Protein AF-A0A7W7HLE4-F1 (afdb_monomer)

pLDDT: mean 78.23, std 18.37, range [28.48, 96.62]

Nearest PDB structures (foldseek):
  8bad-assembly1_A  TM=8.681E-01  e=4.454E-07  Bacillus thuringiensis
  5xg5-assembly1_A  TM=8.668E-01  e=5.505E-07  synthetic construct
  3win-assembly1_C  TM=8.212E-01  e=3.333E-06  Clostridium botulinum B
  5bp5-assembly1_C  TM=7.532E-01  e=1.548E-05  Clostridium botulinum
  4a7z-assembly1_A  TM=7.680E-01  e=2.187E-04  Phanerodontia chrysosporium

Sequence (175 aa):
MVVSPVAAHANPVDSWVAWINEKNSGTATLLLDIAGTAPAPVGERAVVSQWDQRPDGSDLVGDQLWRMVDLGESVFVFQSAGTSQQYGLSIKDNKYSNGAEVIQWWFQPDNPFQRWKRENAGSGVYKFRNLGITSALPMCLAVAGAGDGLIEHNDRVILWDCRATGADQKWREAN

Secondary structure (DSSP, 8-state):
---PPP-----TT--EE-EEETT--SS--EEEEESSSSPPPTT-PEEEEEEE--TTSTTTTTTS-EEEEE-STTEEEEEEGGGTT-EEEEEGGG--STTEEEEEEE--TT-GGG-EEEEEEETTEEEEEESS--SSS-EEEEESSTT-----TTPBEEEEETT---GGG-EEE--

Solvent-accessible surface area (backbone atoms only — not comparable to full-atom values): 9669 Å² total; per-residue (Å²): 136,85,79,74,81,77,85,79,82,80,66,96,59,79,54,74,40,34,41,29,46,57,44,53,70,62,95,61,55,36,26,48,23,33,56,73,97,49,64,51,59,97,94,47,74,21,52,24,18,30,33,74,59,46,93,83,58,75,49,76,59,22,35,30,23,29,33,50,50,76,75,54,95,56,27,27,34,41,25,32,57,56,49,88,60,51,26,19,50,24,43,48,92,73,48,82,49,74,69,24,48,30,21,40,33,78,55,51,97,84,42,40,49,32,30,29,36,61,40,83,70,56,98,77,27,26,32,38,32,47,63,52,55,85,57,98,61,59,37,15,48,22,49,55,78,92,81,79,73,63,80,57,75,67,32,42,27,18,30,30,60,51,85,60,85,57,40,40,37,29,34,26,74,61,130

Radius of gyration: 16.28 Å; Cα contacts (8 Å, |Δi|>4): 416; chains: 1; bounding box: 46×49×37 Å

Organism: NCBI:txid113568

Mean predicted aligned error: 8.62 Å

Structure (mmCIF, N/CA/C/O backbone):
data_AF-A0A7W7HLE4-F1
#
_entry.id   AF-A0A7W7HLE4-F1
#
loop_
_atom_site.group_PDB
_atom_site.id
_atom_site.type_symbol
_atom_site.label_atom_id
_atom_site.label_alt_id
_atom_site.label_comp_id
_atom_site.label_asym_id
_atom_site.label_entity_id
_atom_site.label_seq_id
_atom_site.pdbx_PDB_ins_code
_atom_site.Cartn_x
_atom_site.Cartn_y
_atom_site.Cartn_z
_atom_site.occupancy
_atom_site.B_iso_or_equiv
_atom_site.auth_seq_id
_atom_site.auth_comp_id
_atom_site.auth_asym_id
_atom_site.auth_atom_id
_atom_site.pdbx_PDB_model_num
ATOM 1 N N . MET A 1 1 ? 31.234 36.584 1.419 1.00 36.66 1 MET A N 1
ATOM 2 C CA . MET A 1 1 ? 29.789 36.864 1.525 1.00 36.66 1 MET A CA 1
ATOM 3 C C . MET A 1 1 ? 29.083 35.785 0.725 1.00 36.66 1 MET A C 1
ATOM 5 O O . MET A 1 1 ? 29.015 35.884 -0.490 1.00 36.66 1 MET A O 1
ATOM 9 N N . VAL A 1 2 ? 28.732 34.674 1.375 1.00 29.39 2 VAL A N 1
ATOM 10 C CA . VAL A 1 2 ? 28.050 33.563 0.703 1.00 29.39 2 VAL A CA 1
ATOM 11 C C . VAL A 1 2 ? 26.570 33.905 0.731 1.00 29.39 2 VAL A C 1
ATOM 13 O O . VAL A 1 2 ? 25.957 33.939 1.792 1.00 29.39 2 VAL A O 1
ATOM 16 N N . VAL A 1 3 ? 26.034 34.260 -0.430 1.00 31.67 3 VAL A N 1
ATOM 17 C CA . VAL A 1 3 ? 24.593 34.336 -0.647 1.00 31.67 3 VAL A CA 1
ATOM 18 C C . VAL A 1 3 ? 24.046 32.915 -0.561 1.00 31.67 3 VAL A C 1
ATOM 20 O O . VAL A 1 3 ? 24.355 32.075 -1.403 1.00 31.67 3 VAL A O 1
ATOM 23 N N . SER A 1 4 ? 23.278 32.639 0.492 1.00 28.84 4 SER A N 1
ATOM 24 C CA . SER A 1 4 ? 22.454 31.438 0.582 1.00 28.84 4 SER A CA 1
ATOM 25 C C . SER A 1 4 ? 21.498 31.411 -0.612 1.00 28.84 4 SER A C 1
ATOM 27 O O . SER A 1 4 ? 20.809 32.412 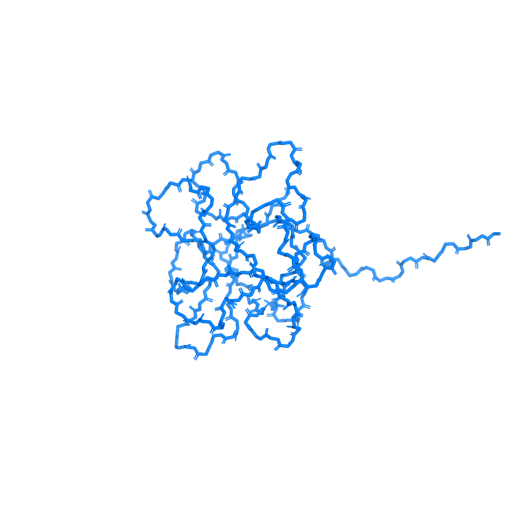-0.838 1.00 28.84 4 SER A O 1
ATOM 29 N N . PRO A 1 5 ? 21.413 30.314 -1.381 1.00 32.28 5 PRO A N 1
ATOM 30 C CA . PRO A 1 5 ? 20.347 30.181 -2.351 1.00 32.28 5 PRO A CA 1
ATOM 31 C C . PRO A 1 5 ? 19.031 30.074 -1.579 1.00 32.28 5 PRO A C 1
ATOM 33 O O . PRO A 1 5 ? 18.812 29.150 -0.797 1.00 32.28 5 PRO A O 1
ATOM 36 N N . VAL A 1 6 ? 18.172 31.071 -1.780 1.00 34.12 6 VAL A N 1
ATOM 37 C CA . VAL A 1 6 ? 16.757 31.013 -1.425 1.00 34.12 6 VAL A CA 1
ATOM 38 C C . VAL A 1 6 ? 16.192 29.768 -2.103 1.00 34.12 6 VAL A C 1
ATOM 40 O O . VAL A 1 6 ? 16.232 29.664 -3.329 1.00 34.12 6 VAL A O 1
ATOM 43 N N . ALA A 1 7 ? 15.713 28.812 -1.305 1.00 32.53 7 ALA A N 1
ATOM 44 C CA . ALA A 1 7 ? 15.004 27.640 -1.795 1.00 32.53 7 ALA A CA 1
ATOM 45 C C . ALA A 1 7 ? 13.685 28.099 -2.430 1.00 32.53 7 ALA A C 1
ATOM 47 O O . ALA A 1 7 ? 12.656 28.229 -1.769 1.00 32.53 7 ALA A O 1
ATOM 48 N N . ALA A 1 8 ? 13.738 28.410 -3.719 1.00 32.84 8 ALA A N 1
ATOM 49 C CA . ALA A 1 8 ? 12.559 28.581 -4.538 1.00 32.84 8 ALA A CA 1
ATOM 50 C C . ALA A 1 8 ? 12.057 27.183 -4.936 1.00 32.84 8 ALA A C 1
ATOM 52 O O . ALA A 1 8 ? 12.806 26.402 -5.518 1.00 32.84 8 ALA A O 1
ATOM 53 N N . HIS A 1 9 ? 10.778 26.926 -4.638 1.00 29.41 9 HIS A N 1
ATOM 54 C CA . HIS A 1 9 ? 9.972 25.757 -5.024 1.00 29.41 9 HIS A CA 1
ATOM 55 C C . HIS A 1 9 ? 10.120 24.481 -4.175 1.00 29.41 9 HIS A C 1
ATOM 57 O O . HIS A 1 9 ? 10.447 23.416 -4.687 1.00 29.41 9 HIS A O 1
ATOM 63 N N . ALA A 1 10 ? 9.752 24.557 -2.892 1.00 28.48 10 ALA A N 1
ATOM 64 C CA . ALA A 1 10 ? 9.202 23.392 -2.197 1.00 28.48 10 ALA A CA 1
ATOM 65 C C . ALA A 1 10 ? 7.694 23.316 -2.496 1.00 28.48 10 ALA A C 1
ATOM 67 O O . ALA A 1 10 ? 6.927 24.187 -2.083 1.00 28.48 10 ALA A O 1
ATOM 68 N N . ASN A 1 11 ? 7.273 22.310 -3.262 1.00 33.81 11 ASN A N 1
ATOM 69 C CA . ASN A 1 11 ? 5.863 21.959 -3.410 1.00 33.81 11 ASN A CA 1
ATOM 70 C C . ASN A 1 11 ? 5.431 21.305 -2.075 1.00 33.81 11 ASN A C 1
ATOM 72 O O . ASN A 1 11 ? 6.150 20.420 -1.612 1.00 33.81 11 ASN A O 1
ATOM 76 N N . PRO A 1 12 ? 4.326 21.703 -1.419 1.00 37.69 12 PRO A N 1
ATOM 77 C CA . PRO A 1 12 ? 3.940 21.237 -0.072 1.00 37.69 12 PRO A CA 1
ATOM 78 C C . PRO A 1 12 ? 3.575 19.737 0.051 1.00 37.69 12 PRO A C 1
ATOM 80 O O . PRO A 1 12 ? 2.936 19.341 1.017 1.00 37.69 12 PRO A O 1
ATOM 83 N N . VAL A 1 13 ? 3.982 18.898 -0.906 1.00 42.50 13 VAL A N 1
ATOM 84 C CA . VAL A 1 13 ? 3.689 17.455 -1.000 1.00 42.50 13 VAL A CA 1
ATOM 85 C C . VAL A 1 13 ? 4.902 16.567 -0.672 1.00 42.50 13 VAL A C 1
ATOM 87 O O . VAL A 1 13 ? 4.818 15.349 -0.774 1.00 42.50 13 VAL A O 1
ATOM 90 N N . ASP A 1 14 ? 6.028 17.154 -0.255 1.00 53.00 14 ASP A N 1
ATOM 91 C CA . ASP A 1 14 ? 7.275 16.434 0.058 1.00 53.00 14 ASP A CA 1
ATOM 92 C C . ASP A 1 14 ? 7.469 16.141 1.559 1.00 53.00 14 ASP A C 1
ATOM 94 O O . ASP A 1 14 ? 8.598 16.075 2.049 1.00 53.00 14 ASP A O 1
ATOM 98 N N . SER A 1 15 ? 6.381 15.962 2.312 1.00 71.56 15 SER A N 1
ATOM 99 C CA . SER A 1 15 ? 6.445 15.488 3.698 1.00 71.56 15 SER A CA 1
ATOM 100 C C . SER A 1 15 ? 6.456 13.960 3.761 1.00 71.56 15 SER A C 1
ATOM 102 O O . SER A 1 15 ? 5.785 13.268 2.996 1.00 71.56 15 SER A O 1
ATOM 104 N N . TRP A 1 16 ? 7.246 13.424 4.688 1.00 80.31 16 TRP A N 1
ATOM 105 C CA . TRP A 1 16 ? 7.210 12.012 5.053 1.00 80.31 16 TRP A CA 1
ATOM 106 C C . TRP A 1 16 ? 6.015 11.764 5.964 1.00 80.31 16 TRP A C 1
ATOM 108 O O . TRP A 1 16 ? 5.822 12.503 6.927 1.00 80.31 16 TRP A O 1
ATOM 118 N N . VAL A 1 17 ? 5.232 10.736 5.657 1.00 84.94 17 VAL A N 1
ATOM 119 C CA . VAL A 1 17 ? 3.954 10.463 6.314 1.00 84.94 17 VAL A CA 1
ATOM 120 C C . VAL A 1 17 ? 3.891 9.006 6.753 1.00 84.94 17 VAL A C 1
ATOM 122 O O . VAL A 1 17 ? 4.301 8.113 6.009 1.00 84.94 17 VAL A O 1
ATOM 125 N N . ALA A 1 18 ? 3.345 8.760 7.941 1.00 87.50 18 ALA A N 1
ATOM 126 C CA . ALA A 1 18 ? 2.995 7.418 8.391 1.00 87.50 18 ALA A CA 1
ATOM 127 C C . ALA A 1 18 ? 1.492 7.157 8.179 1.00 87.50 18 ALA A C 1
ATOM 129 O O . ALA A 1 18 ? 0.669 8.070 8.278 1.00 87.50 18 ALA A O 1
ATOM 130 N N . TRP A 1 19 ? 1.131 5.909 7.880 1.00 90.69 19 TRP A N 1
ATOM 131 C CA . TRP A 1 19 ? -0.241 5.516 7.542 1.00 90.69 19 TRP A CA 1
ATOM 132 C C . TRP A 1 19 ? -0.784 4.518 8.552 1.00 90.69 19 TRP A C 1
ATOM 134 O O . TRP A 1 19 ? -0.234 3.435 8.699 1.00 90.69 19 TRP A O 1
ATOM 144 N N . ILE A 1 20 ? -1.882 4.868 9.211 1.00 89.56 20 ILE A N 1
ATOM 145 C CA . ILE A 1 20 ? -2.553 4.053 10.223 1.00 89.56 20 ILE A CA 1
ATOM 146 C C . ILE A 1 20 ? -3.692 3.288 9.560 1.00 89.56 20 ILE A C 1
ATOM 148 O O . ILE A 1 20 ? -4.512 3.895 8.869 1.00 89.56 20 ILE A O 1
ATOM 152 N N . ASN A 1 21 ? -3.774 1.980 9.794 1.00 89.94 21 ASN A N 1
ATOM 153 C CA . ASN A 1 21 ? -4.926 1.185 9.374 1.00 89.94 21 ASN A CA 1
ATOM 154 C C . ASN A 1 21 ? -6.082 1.288 10.388 1.00 89.94 21 ASN A C 1
ATOM 156 O O . ASN A 1 21 ? -5.862 1.282 11.597 1.00 89.94 21 ASN A O 1
ATOM 160 N N . GLU A 1 22 ? -7.327 1.339 9.921 1.00 85.81 22 GLU A N 1
ATOM 161 C CA . GLU A 1 22 ? -8.504 1.433 10.799 1.00 85.81 22 GLU A CA 1
ATOM 162 C C . GLU A 1 22 ? -8.930 0.077 11.399 1.00 85.81 22 GLU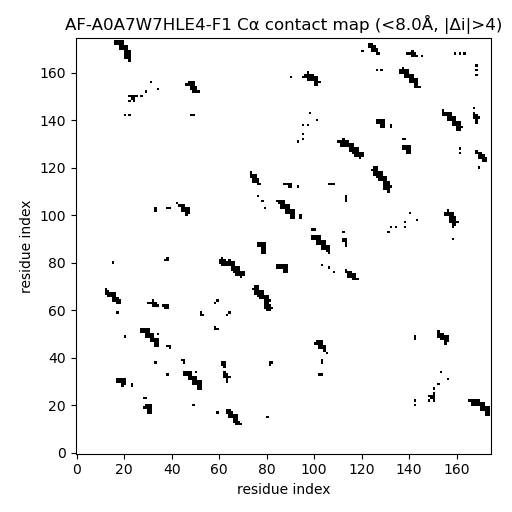 A C 1
ATOM 164 O O . GLU A 1 22 ? -9.809 0.055 12.259 1.00 85.81 22 GLU A O 1
ATOM 169 N N . LYS A 1 23 ? -8.332 -1.062 10.997 1.00 78.44 23 LYS A N 1
ATOM 170 C CA . LYS A 1 23 ? -8.501 -2.364 11.690 1.00 78.44 23 LYS A CA 1
ATOM 171 C C . LYS A 1 23 ? -8.046 -2.279 13.155 1.00 78.44 23 LYS A C 1
ATOM 173 O O . LYS A 1 23 ? -8.509 -3.070 13.971 1.00 78.44 23 LYS A O 1
ATOM 178 N N . ASN A 1 24 ? -7.200 -1.306 13.500 1.00 68.12 24 ASN A N 1
ATOM 179 C CA . ASN A 1 24 ? -6.695 -1.071 14.851 1.00 68.12 24 ASN A CA 1
ATOM 180 C C . ASN A 1 24 ? -7.839 -0.792 15.845 1.00 68.12 24 ASN A C 1
ATOM 182 O O . ASN A 1 24 ? -8.332 0.328 15.952 1.00 68.12 24 ASN A O 1
ATOM 186 N N . SER A 1 25 ? -8.259 -1.822 16.583 1.00 54.38 25 SER A N 1
ATOM 187 C CA . SER A 1 25 ? -9.379 -1.781 17.537 1.00 54.38 25 SER A CA 1
ATOM 188 C C . SER A 1 25 ? -8.957 -1.546 18.996 1.00 54.38 25 SER A C 1
ATOM 190 O O . SER A 1 25 ? -9.811 -1.539 19.884 1.00 54.38 25 SER A O 1
ATOM 192 N N . GLY A 1 26 ? -7.661 -1.353 19.270 1.00 61.41 26 GLY A N 1
ATOM 193 C CA . GLY A 1 26 ? -7.136 -1.160 20.625 1.00 61.41 26 GLY A CA 1
ATOM 194 C C . GLY A 1 26 ? -6.351 0.132 20.830 1.00 61.41 26 GLY A C 1
ATOM 195 O O . GLY A 1 26 ? -6.465 1.082 20.066 1.00 61.41 26 GLY A O 1
ATOM 196 N N . THR A 1 27 ? -5.563 0.184 21.906 1.00 65.06 27 THR A N 1
ATOM 197 C CA . THR A 1 27 ? -4.797 1.382 22.301 1.00 65.06 27 THR A CA 1
ATOM 198 C C . THR A 1 27 ? -3.509 1.585 21.502 1.00 65.06 27 THR A C 1
ATOM 200 O O . THR A 1 27 ? -2.883 2.632 21.633 1.00 65.06 27 THR A O 1
ATOM 203 N N . ALA A 1 28 ? -3.095 0.584 20.723 1.00 71.69 28 ALA A N 1
ATOM 204 C CA . ALA A 1 28 ? -1.907 0.642 19.884 1.00 71.69 28 ALA A CA 1
ATOM 205 C C . ALA A 1 28 ? -2.233 1.249 18.511 1.00 71.69 28 ALA A C 1
ATOM 207 O O . ALA A 1 28 ? -3.224 0.887 17.873 1.00 71.69 28 ALA A O 1
ATOM 208 N N . THR A 1 29 ? -1.378 2.160 18.051 1.00 80.38 29 THR A N 1
ATOM 209 C CA . THR A 1 29 ? -1.414 2.691 16.686 1.00 80.38 29 THR A CA 1
ATOM 210 C C . THR A 1 29 ? -0.538 1.803 15.812 1.00 80.38 29 THR A C 1
ATOM 212 O O . THR A 1 29 ? 0.679 1.856 15.956 1.00 80.38 29 THR A O 1
ATOM 215 N N . LEU A 1 30 ? -1.126 1.010 14.909 1.00 83.19 30 LEU A N 1
ATOM 216 C CA . LEU A 1 30 ? -0.355 0.213 13.948 1.00 83.19 30 LEU A CA 1
ATOM 217 C C . LEU A 1 30 ? -0.204 0.952 12.617 1.00 83.19 30 LEU A C 1
ATOM 219 O O . LEU A 1 30 ? -1.198 1.395 12.027 1.00 83.19 30 LEU A O 1
ATOM 223 N N . LEU A 1 31 ? 1.039 1.062 12.159 1.00 87.75 31 LEU A N 1
ATOM 224 C CA . LEU A 1 31 ? 1.460 1.798 10.975 1.00 87.75 31 LEU A CA 1
ATOM 225 C C . LEU A 1 31 ? 1.808 0.862 9.820 1.00 87.75 31 LEU A C 1
ATOM 227 O O . LEU A 1 31 ? 2.236 -0.266 10.039 1.00 87.75 31 LEU A O 1
ATOM 231 N N . LEU A 1 32 ? 1.650 1.355 8.590 1.00 90.19 32 LEU A N 1
ATOM 232 C CA . LEU A 1 32 ? 2.190 0.736 7.383 1.00 90.19 32 LEU A CA 1
ATOM 233 C C . LEU A 1 32 ? 3.717 0.676 7.483 1.00 90.19 32 LEU A C 1
ATOM 235 O O . LEU A 1 32 ? 4.386 1.707 7.408 1.00 90.19 32 LEU A O 1
ATOM 239 N N . ASP A 1 33 ? 4.242 -0.533 7.603 1.00 88.06 33 ASP A N 1
ATOM 240 C CA . ASP A 1 33 ? 5.598 -0.811 8.056 1.00 88.06 33 ASP A CA 1
ATOM 241 C C . ASP A 1 33 ? 6.319 -1.744 7.081 1.00 88.06 33 ASP A C 1
ATOM 243 O O . ASP A 1 33 ? 5.715 -2.632 6.473 1.00 88.06 33 ASP A O 1
ATOM 247 N N . ILE A 1 34 ? 7.620 -1.541 6.907 1.00 84.69 34 ILE A N 1
ATOM 248 C CA . ILE A 1 34 ? 8.478 -2.490 6.205 1.00 84.69 34 ILE A CA 1
ATOM 249 C C . ILE A 1 34 ? 9.055 -3.447 7.241 1.00 84.69 34 ILE A C 1
ATOM 251 O O . ILE A 1 34 ? 9.917 -3.058 8.020 1.00 84.69 34 ILE A O 1
ATOM 255 N N . ALA A 1 35 ? 8.619 -4.706 7.188 1.00 77.44 35 ALA A N 1
ATOM 256 C CA . ALA A 1 35 ? 8.933 -5.701 8.200 1.00 77.44 35 ALA A CA 1
ATOM 257 C C . ALA A 1 35 ? 10.448 -5.837 8.414 1.00 77.44 35 ALA A C 1
ATOM 259 O O . ALA A 1 35 ? 11.200 -6.158 7.487 1.00 77.44 35 ALA A O 1
ATOM 260 N N . GLY A 1 36 ? 10.874 -5.669 9.664 1.00 64.94 36 GLY A N 1
ATOM 261 C CA . GLY A 1 36 ? 12.280 -5.633 10.058 1.00 64.94 36 GLY A CA 1
ATOM 262 C C . GLY A 1 36 ? 12.652 -4.265 10.623 1.00 64.94 36 GLY A C 1
ATOM 263 O O . GLY A 1 36 ? 11.790 -3.447 10.886 1.00 64.94 36 GLY A O 1
ATOM 264 N N . THR A 1 37 ? 13.941 -4.029 10.866 1.00 55.59 37 THR A N 1
ATOM 265 C CA . THR A 1 37 ? 14.443 -2.726 11.358 1.00 55.59 37 THR A CA 1
ATOM 266 C C . THR A 1 37 ? 15.083 -1.891 10.249 1.00 55.59 37 THR A C 1
ATOM 268 O O . THR A 1 37 ? 15.825 -0.947 10.520 1.00 55.59 37 THR A O 1
ATOM 271 N N . ALA A 1 38 ? 14.959 -2.342 9.001 1.00 57.94 38 ALA A N 1
ATOM 272 C CA . ALA A 1 38 ? 15.569 -1.713 7.849 1.00 57.94 38 ALA A CA 1
ATOM 273 C C . ALA A 1 38 ? 14.848 -2.157 6.574 1.00 57.94 38 ALA A C 1
ATOM 275 O O . ALA A 1 38 ? 14.412 -3.307 6.476 1.00 57.94 38 ALA A O 1
ATOM 276 N N . PRO A 1 39 ? 14.783 -1.281 5.565 1.00 59.72 39 PRO A N 1
ATOM 277 C CA . PRO A 1 39 ? 14.349 -1.690 4.244 1.00 59.72 39 PRO A CA 1
ATOM 278 C C . PRO A 1 39 ? 15.249 -2.783 3.657 1.00 59.72 39 PRO A C 1
ATOM 280 O O . PRO A 1 39 ? 16.416 -2.916 4.040 1.00 59.72 39 PRO A O 1
ATOM 283 N N . ALA A 1 40 ? 14.711 -3.550 2.705 1.00 61.34 40 ALA A N 1
ATOM 284 C CA . ALA A 1 40 ? 15.456 -4.647 2.097 1.00 61.34 40 ALA A CA 1
ATOM 285 C C . ALA A 1 40 ? 16.780 -4.157 1.479 1.00 61.34 40 ALA A C 1
ATOM 287 O O . ALA A 1 40 ? 16.826 -3.073 0.884 1.00 61.34 40 ALA A O 1
ATOM 288 N N . PRO A 1 41 ? 17.855 -4.962 1.567 1.00 62.69 41 PRO A N 1
ATOM 289 C CA . PRO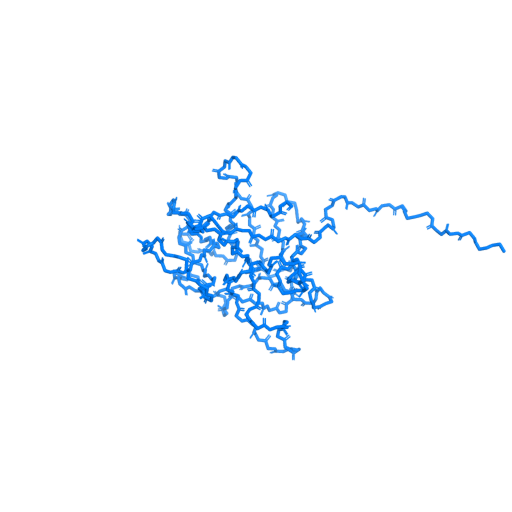 A 1 41 ? 19.073 -4.717 0.812 1.00 62.69 41 PRO A CA 1
ATOM 290 C C . PRO A 1 41 ? 18.812 -4.540 -0.692 1.00 62.69 41 PRO A C 1
ATOM 292 O O . PRO A 1 41 ? 17.846 -5.056 -1.256 1.00 62.69 41 PRO A O 1
ATOM 295 N N . VAL A 1 42 ? 19.741 -3.852 -1.361 1.00 58.91 42 VAL A N 1
ATOM 296 C CA . VAL A 1 42 ? 19.795 -3.681 -2.826 1.00 58.91 42 VAL A CA 1
ATOM 297 C C . VAL A 1 42 ? 19.622 -5.017 -3.543 1.00 58.91 42 VAL A C 1
ATOM 299 O O . VAL A 1 42 ? 20.515 -5.855 -3.532 1.00 58.91 42 VAL A O 1
ATOM 302 N N . GLY A 1 43 ? 18.469 -5.184 -4.204 1.00 61.62 43 GLY A N 1
ATOM 303 C CA . GLY A 1 43 ? 18.124 -6.392 -4.966 1.00 61.62 43 GLY A CA 1
ATOM 304 C C . GLY A 1 43 ? 17.151 -7.348 -4.269 1.00 61.62 43 GLY A C 1
ATOM 305 O O . GLY A 1 43 ? 16.740 -8.328 -4.888 1.00 61.62 43 GLY A O 1
ATOM 306 N N . GLU A 1 44 ? 16.740 -7.056 -3.034 1.00 69.62 44 GLU A N 1
ATOM 307 C CA . GLU A 1 44 ? 15.851 -7.900 -2.232 1.00 69.62 44 GLU A CA 1
ATOM 308 C C . GLU A 1 44 ? 14.468 -7.270 -1.998 1.00 69.62 44 GLU A C 1
ATOM 310 O O . GLU A 1 44 ? 14.252 -6.069 -2.166 1.00 69.62 44 GLU A O 1
ATOM 315 N N . ARG A 1 45 ? 13.485 -8.132 -1.711 1.00 81.19 45 ARG A N 1
ATOM 316 C CA . ARG A 1 45 ? 12.096 -7.750 -1.414 1.00 81.19 45 ARG A CA 1
ATOM 317 C C . ARG A 1 45 ? 11.956 -7.708 0.096 1.00 81.19 45 ARG A C 1
ATOM 319 O O . ARG A 1 45 ? 12.244 -8.721 0.727 1.00 81.19 45 ARG A O 1
ATOM 326 N N . ALA A 1 46 ? 11.451 -6.611 0.652 1.00 82.44 46 ALA A N 1
ATOM 327 C CA . ALA A 1 46 ? 10.998 -6.611 2.041 1.00 82.44 46 ALA A CA 1
ATOM 328 C C . ALA A 1 46 ? 9.483 -6.790 2.095 1.00 82.44 46 ALA A C 1
ATOM 330 O O . ALA A 1 46 ? 8.744 -6.241 1.271 1.00 82.44 46 ALA A O 1
ATOM 331 N N . VAL A 1 47 ? 9.037 -7.584 3.063 1.00 85.00 47 VAL A N 1
ATOM 332 C CA . VAL A 1 47 ? 7.616 -7.745 3.370 1.00 85.00 47 VAL A CA 1
ATOM 333 C C . VA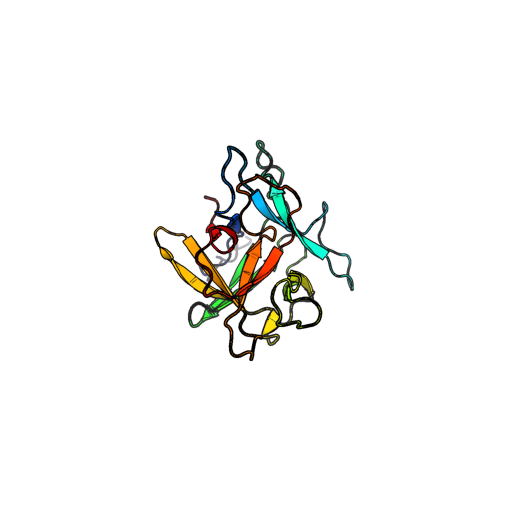L A 1 47 ? 7.102 -6.432 3.945 1.00 85.00 47 VAL A C 1
ATOM 335 O O . VAL A 1 47 ? 7.813 -5.765 4.689 1.00 85.00 47 VAL A O 1
ATOM 338 N N . VAL A 1 48 ? 5.879 -6.055 3.586 1.00 88.56 48 VAL A N 1
ATOM 339 C CA . VAL A 1 48 ? 5.190 -4.929 4.215 1.00 88.56 48 VAL A CA 1
ATOM 340 C C . VAL A 1 48 ? 4.146 -5.488 5.173 1.00 88.56 48 VAL A C 1
ATOM 342 O O . VAL A 1 48 ? 3.378 -6.390 4.824 1.00 88.56 48 VAL A O 1
ATOM 345 N N . SER A 1 49 ? 4.138 -4.966 6.388 1.00 87.88 49 SER A N 1
ATOM 346 C CA . SER A 1 49 ? 3.277 -5.373 7.493 1.00 87.88 49 SER A CA 1
ATOM 347 C C . SER A 1 49 ? 2.621 -4.163 8.149 1.00 87.88 49 SER A C 1
ATOM 349 O O . SER A 1 49 ? 2.829 -3.023 7.735 1.00 87.88 49 SER A O 1
ATOM 351 N N . GLN A 1 50 ? 1.794 -4.418 9.157 1.00 86.12 50 GLN A N 1
ATOM 352 C CA . GLN A 1 50 ? 1.481 -3.419 10.167 1.00 86.12 50 GLN A CA 1
ATOM 353 C C . GLN A 1 50 ? 2.311 -3.655 11.434 1.00 86.12 50 GLN A C 1
ATOM 355 O O . GLN A 1 50 ? 2.479 -4.801 11.872 1.00 86.12 50 GLN A O 1
ATOM 360 N N . TRP A 1 51 ? 2.807 -2.577 12.034 1.00 83.44 51 TRP A N 1
ATOM 361 C CA . TRP A 1 51 ? 3.600 -2.638 13.261 1.00 83.44 51 TRP A CA 1
ATOM 362 C C . TRP A 1 51 ? 3.312 -1.461 14.188 1.00 83.44 51 TRP A C 1
ATOM 364 O O . TRP A 1 51 ? 2.842 -0.418 13.737 1.00 83.44 51 TRP A O 1
ATOM 374 N N . ASP A 1 52 ? 3.570 -1.642 15.484 1.00 79.94 52 ASP A N 1
ATOM 375 C CA . ASP A 1 52 ? 3.362 -0.607 16.495 1.00 79.94 52 ASP A CA 1
ATOM 376 C C . ASP A 1 52 ? 4.145 0.664 16.163 1.00 79.94 52 ASP A C 1
ATOM 378 O O . ASP A 1 52 ? 5.349 0.628 15.905 1.00 79.94 52 ASP A O 1
ATOM 382 N N . GLN A 1 53 ? 3.475 1.806 16.287 1.00 75.81 53 GLN A N 1
ATOM 383 C CA . GLN A 1 53 ? 4.149 3.071 16.517 1.00 75.81 53 GLN A CA 1
ATOM 384 C C . GLN A 1 53 ? 4.766 3.029 17.920 1.00 75.81 53 GLN A C 1
ATOM 386 O O . GLN A 1 53 ? 4.038 2.999 18.919 1.00 75.81 53 GLN A O 1
ATOM 391 N N . ARG A 1 54 ? 6.100 3.059 18.030 1.00 64.50 54 ARG A N 1
ATOM 392 C CA . ARG A 1 54 ? 6.736 3.143 19.351 1.00 64.50 54 ARG A CA 1
ATOM 393 C C . ARG A 1 54 ? 6.271 4.390 20.124 1.00 64.50 54 ARG A C 1
ATOM 395 O O . ARG A 1 54 ? 6.258 5.487 19.559 1.00 64.50 54 ARG A O 1
ATOM 402 N N . PRO A 1 55 ? 5.955 4.262 21.430 1.00 55.03 55 PRO A N 1
ATOM 403 C CA . PRO A 1 55 ? 5.436 5.363 22.252 1.00 55.03 55 PRO A CA 1
ATOM 404 C C . PRO A 1 55 ? 6.353 6.588 22.383 1.00 55.03 55 PRO A C 1
ATOM 406 O O . PRO A 1 55 ? 5.884 7.663 22.745 1.00 55.03 55 PRO A O 1
ATOM 409 N N . ASP A 1 56 ? 7.654 6.436 22.130 1.00 55.16 56 ASP A N 1
ATOM 410 C CA . ASP A 1 56 ? 8.653 7.509 22.189 1.00 55.16 56 ASP A CA 1
ATOM 411 C C . ASP A 1 56 ? 8.884 8.202 20.832 1.00 55.16 56 ASP A C 1
ATOM 413 O O . ASP A 1 56 ? 9.741 9.080 20.726 1.00 55.16 56 ASP A O 1
ATOM 417 N N . GLY A 1 57 ? 8.132 7.814 19.793 1.00 55.31 57 GLY A N 1
ATOM 418 C CA . GLY A 1 57 ? 8.269 8.336 18.433 1.00 55.31 57 GLY A CA 1
ATOM 419 C C . GLY A 1 57 ? 9.545 7.887 17.715 1.00 55.31 57 GLY A C 1
ATOM 420 O O . GLY A 1 57 ? 9.803 8.349 16.603 1.00 55.31 57 GLY A O 1
ATOM 421 N N . SER A 1 58 ? 10.336 6.990 18.318 1.00 54.12 58 SER A N 1
ATOM 422 C CA . SER A 1 58 ? 11.621 6.547 17.768 1.00 54.12 58 SER A CA 1
ATOM 423 C C . SER A 1 58 ? 11.498 5.661 16.528 1.00 54.12 58 SER A C 1
ATOM 425 O O . SER A 1 58 ? 12.513 5.494 15.865 1.00 54.12 58 SER A O 1
ATOM 427 N N . ASP A 1 59 ? 10.292 5.172 16.194 1.00 52.28 59 ASP A N 1
ATOM 428 C CA . ASP A 1 59 ? 9.984 4.329 15.019 1.00 52.28 59 ASP A CA 1
ATOM 429 C C . ASP A 1 59 ? 9.540 5.115 13.775 1.00 52.28 59 ASP A C 1
ATOM 431 O O . ASP A 1 59 ? 9.297 4.543 12.718 1.00 52.28 59 ASP A O 1
ATOM 435 N N . LEU A 1 60 ? 9.555 6.451 13.815 1.00 56.12 60 LEU A N 1
ATOM 436 C CA . LEU A 1 60 ? 9.532 7.262 12.589 1.00 56.12 60 LEU A CA 1
ATOM 437 C C . LEU A 1 60 ? 10.909 7.241 11.877 1.00 56.12 60 LEU A C 1
ATOM 439 O O . LEU A 1 60 ? 11.386 8.264 11.384 1.00 56.12 60 LEU A O 1
ATOM 443 N N . VAL A 1 61 ? 11.574 6.082 11.827 1.00 56.78 61 VAL A N 1
ATOM 444 C CA . VAL A 1 61 ? 12.878 5.845 11.185 1.00 56.78 61 VAL A CA 1
ATOM 445 C C . VAL A 1 61 ? 12.710 4.977 9.950 1.00 56.78 61 VAL A C 1
ATOM 447 O O . VAL A 1 61 ? 13.002 3.796 9.942 1.00 56.78 61 VAL A O 1
ATOM 450 N N . GLY A 1 62 ? 12.363 5.600 8.828 1.00 65.38 62 GLY A N 1
ATOM 451 C CA . GLY A 1 62 ? 12.645 5.033 7.508 1.00 65.38 62 GLY A CA 1
ATOM 452 C C . GLY A 1 62 ? 11.718 3.912 7.007 1.00 65.38 62 GLY A C 1
ATOM 453 O O . GLY A 1 62 ? 11.365 3.918 5.824 1.00 65.38 62 GLY A O 1
ATOM 454 N N . ASP A 1 63 ? 11.338 2.972 7.866 1.00 75.94 63 ASP A N 1
ATOM 455 C CA . ASP A 1 63 ? 10.529 1.778 7.585 1.00 75.94 63 ASP A CA 1
ATOM 456 C C . ASP A 1 63 ? 9.016 2.019 7.722 1.00 75.94 63 ASP A C 1
ATOM 458 O O . ASP A 1 63 ? 8.245 1.436 6.962 1.00 75.94 63 ASP A O 1
ATOM 462 N N . GLN A 1 64 ? 8.600 2.950 8.585 1.00 82.31 64 GLN A N 1
ATOM 463 C CA . GLN A 1 64 ? 7.191 3.355 8.764 1.00 82.31 64 GLN A CA 1
ATOM 464 C C . GLN A 1 64 ? 6.825 4.689 8.094 1.00 82.31 64 GLN A C 1
ATOM 466 O O . GLN A 1 64 ? 5.668 5.118 8.104 1.00 82.31 64 GLN A O 1
ATOM 471 N N . LEU A 1 65 ? 7.814 5.369 7.505 1.00 84.19 65 LEU A N 1
ATOM 472 C CA . LEU A 1 65 ? 7.640 6.657 6.838 1.00 84.19 65 LEU A CA 1
ATOM 473 C C . LEU A 1 65 ? 7.635 6.514 5.316 1.00 84.19 65 LEU A C 1
ATOM 475 O O . LEU A 1 65 ? 8.565 5.977 4.705 1.00 84.19 65 LEU A O 1
ATOM 479 N N . TRP A 1 66 ? 6.617 7.104 4.699 1.00 86.62 66 TRP A N 1
ATOM 480 C CA . TRP A 1 66 ? 6.376 7.053 3.266 1.00 86.62 66 TRP A CA 1
ATOM 481 C C . TRP A 1 66 ? 6.237 8.462 2.700 1.00 86.62 66 TRP A C 1
ATOM 483 O O . TRP A 1 66 ? 5.449 9.269 3.187 1.00 86.62 66 TRP A O 1
ATOM 493 N N . ARG A 1 67 ? 6.978 8.765 1.636 1.00 87.31 67 ARG A N 1
ATOM 494 C CA . ARG A 1 67 ? 6.727 9.941 0.802 1.00 87.31 67 ARG A CA 1
ATOM 495 C C . ARG A 1 67 ? 5.730 9.550 -0.270 1.00 87.31 67 ARG A C 1
ATOM 497 O O . ARG A 1 67 ? 5.975 8.617 -1.036 1.00 87.31 67 ARG A O 1
ATOM 504 N N . MET A 1 68 ? 4.630 10.284 -0.342 1.00 88.44 68 MET A N 1
ATOM 505 C CA . MET A 1 68 ? 3.657 10.131 -1.415 1.00 88.44 68 MET A CA 1
ATOM 506 C C . MET A 1 68 ? 3.955 11.120 -2.531 1.00 88.44 68 MET A C 1
ATOM 508 O O . MET A 1 68 ? 3.715 12.314 -2.393 1.00 88.44 68 MET A O 1
ATOM 512 N N . VAL A 1 69 ? 4.456 10.618 -3.655 1.00 88.75 69 VAL A N 1
ATOM 513 C CA . VAL A 1 69 ? 4.669 11.450 -4.842 1.00 88.75 69 VAL A CA 1
ATOM 514 C C . VAL A 1 69 ? 3.385 11.443 -5.664 1.00 88.75 69 VAL A C 1
ATOM 516 O O . VAL A 1 69 ? 2.970 10.390 -6.153 1.00 88.75 69 VAL A O 1
ATOM 519 N N . ASP A 1 70 ? 2.751 12.611 -5.781 1.00 89.88 70 ASP A N 1
ATOM 520 C CA . ASP A 1 70 ? 1.550 12.813 -6.596 1.00 89.88 70 ASP A CA 1
ATOM 521 C C . ASP A 1 70 ? 1.905 12.765 -8.087 1.00 89.88 70 ASP A C 1
ATOM 523 O O . ASP A 1 70 ? 2.788 13.482 -8.561 1.00 89.88 70 ASP A O 1
ATOM 527 N N . LEU A 1 71 ? 1.208 11.908 -8.827 1.00 89.19 71 LEU A N 1
ATOM 528 C CA . LEU A 1 71 ? 1.315 11.763 -10.277 1.00 89.19 71 LEU A CA 1
ATOM 529 C C . LEU A 1 71 ? 0.161 12.459 -11.018 1.00 89.19 71 LEU A C 1
ATOM 531 O O . LEU A 1 71 ? 0.063 12.354 -12.240 1.00 89.19 71 LEU A O 1
ATOM 535 N N . GLY A 1 72 ? -0.717 13.154 -10.295 1.00 88.81 72 GLY A N 1
ATOM 536 C CA . GLY A 1 72 ? -1.948 13.736 -10.804 1.00 88.81 72 GLY A CA 1
ATOM 537 C C . GLY A 1 72 ? -3.145 12.805 -10.630 1.00 88.81 72 GLY A C 1
ATOM 538 O O . GLY A 1 72 ? -3.027 11.607 -10.376 1.00 88.81 72 GLY A O 1
ATOM 539 N N . GLU A 1 73 ? -4.344 13.379 -10.742 1.00 91.31 73 GLU A N 1
ATOM 540 C CA . GLU A 1 73 ? -5.611 12.649 -10.632 1.00 91.31 73 GLU A CA 1
ATOM 541 C C . GLU A 1 73 ? -5.738 11.810 -9.345 1.00 91.31 73 GLU A C 1
ATOM 543 O O . GLU A 1 73 ? -6.379 10.766 -9.351 1.00 91.31 73 GLU A O 1
ATOM 548 N N . SER A 1 74 ? -5.160 12.228 -8.215 1.00 92.75 74 SER A N 1
ATOM 549 C CA . SER A 1 74 ? -5.146 11.424 -6.974 1.00 92.75 74 SER A CA 1
ATOM 550 C C . SER A 1 74 ? -4.450 10.060 -7.114 1.00 92.75 74 SER A C 1
ATOM 552 O O . SER A 1 74 ? -4.803 9.106 -6.413 1.00 92.75 74 SER A O 1
ATOM 554 N N . VAL A 1 75 ? -3.499 9.941 -8.038 1.00 92.94 75 VAL A N 1
ATOM 555 C CA . VAL A 1 75 ? -2.642 8.766 -8.194 1.00 92.94 75 VAL A CA 1
ATOM 556 C C . VAL A 1 75 ? -1.300 9.058 -7.551 1.00 92.94 75 VAL A C 1
ATOM 558 O O . VAL A 1 75 ? -0.686 10.079 -7.828 1.00 92.94 75 VAL A O 1
ATOM 561 N N . PHE A 1 76 ? -0.832 8.134 -6.723 1.00 92.75 76 PHE A N 1
ATOM 562 C CA . PHE A 1 76 ? 0.394 8.304 -5.962 1.00 92.75 76 PHE A CA 1
ATOM 563 C C . PHE A 1 76 ? 1.306 7.094 -6.102 1.00 92.75 76 PHE A C 1
ATOM 565 O O . PHE A 1 76 ? 0.846 5.964 -6.298 1.00 92.75 76 PHE A O 1
ATOM 572 N N . VAL A 1 77 ? 2.600 7.330 -5.927 1.00 92.88 77 VAL A N 1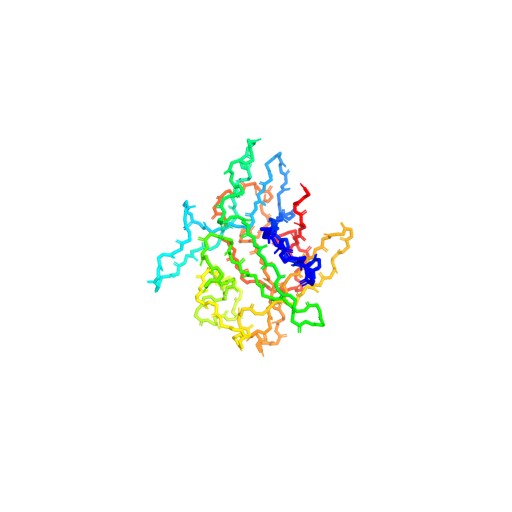
ATOM 573 C CA . VAL A 1 77 ? 3.554 6.290 -5.530 1.00 92.88 77 VAL A CA 1
ATOM 574 C C . VAL A 1 77 ? 3.988 6.527 -4.090 1.00 92.88 77 VAL A C 1
ATOM 576 O O . VAL A 1 77 ? 4.133 7.669 -3.659 1.00 92.88 77 VAL A O 1
ATOM 579 N N . PHE A 1 78 ? 4.194 5.440 -3.354 1.00 92.50 78 PHE A N 1
ATOM 580 C CA . PHE A 1 78 ? 4.659 5.462 -1.971 1.00 92.50 78 PHE A CA 1
ATOM 581 C C . PHE A 1 78 ? 6.138 5.102 -1.979 1.00 92.50 78 PHE A C 1
ATOM 583 O O . PHE A 1 78 ? 6.472 3.950 -2.244 1.00 92.50 78 PHE A O 1
ATOM 590 N N . GLN A 1 79 ? 7.015 6.066 -1.721 1.00 88.44 79 GLN A N 1
ATOM 591 C CA . GLN A 1 79 ? 8.456 5.850 -1.597 1.00 88.44 79 GLN A CA 1
ATOM 592 C C . GLN A 1 79 ? 8.837 5.735 -0.124 1.00 88.44 79 GLN A C 1
ATOM 594 O O . GLN A 1 79 ? 8.422 6.561 0.683 1.00 88.44 79 GLN A O 1
ATOM 599 N N . SER A 1 80 ? 9.643 4.741 0.236 1.00 81.38 80 SER A N 1
ATOM 600 C CA . SER A 1 80 ? 10.069 4.552 1.629 1.00 81.38 80 SER A CA 1
ATOM 601 C C . SER A 1 80 ? 11.191 5.518 2.020 1.00 81.38 80 SER A C 1
ATOM 603 O O . SER A 1 80 ? 12.177 5.669 1.288 1.00 81.38 80 SER A O 1
ATOM 605 N N . ALA A 1 81 ? 11.068 6.130 3.200 1.00 68.50 81 ALA A N 1
ATOM 606 C CA . ALA A 1 81 ? 12.026 7.094 3.740 1.00 68.50 81 ALA A CA 1
ATOM 607 C C . ALA A 1 81 ? 13.412 6.513 4.009 1.00 68.50 81 ALA A C 1
ATOM 609 O O . ALA A 1 81 ? 14.418 7.187 3.791 1.00 68.50 81 ALA A O 1
ATOM 610 N N . GLY A 1 82 ? 13.481 5.245 4.412 1.00 61.78 82 GLY A N 1
ATOM 611 C CA . GLY A 1 82 ? 14.721 4.587 4.824 1.00 61.78 82 GLY A CA 1
ATOM 612 C C . GLY A 1 82 ? 15.653 4.210 3.674 1.00 61.78 82 GLY A C 1
ATOM 613 O O . GLY A 1 82 ? 16.743 3.709 3.921 1.00 61.78 82 GLY A O 1
ATOM 614 N N . THR A 1 83 ? 15.248 4.424 2.416 1.00 60.59 83 THR A N 1
ATOM 615 C CA . THR A 1 83 ? 15.887 3.781 1.253 1.00 60.59 83 THR A CA 1
ATOM 616 C C . THR A 1 83 ? 16.502 4.702 0.211 1.00 60.59 83 THR A C 1
ATOM 618 O O . THR A 1 83 ? 16.676 4.300 -0.940 1.00 60.59 83 THR A O 1
ATOM 621 N N . SER A 1 84 ? 16.812 5.957 0.534 1.00 65.19 84 SER A N 1
ATOM 622 C CA . SER A 1 84 ? 17.249 6.942 -0.477 1.00 65.19 84 SER A CA 1
ATOM 623 C C . SER A 1 84 ? 16.256 7.118 -1.647 1.00 65.19 84 SER A C 1
ATOM 625 O O . SER A 1 84 ? 16.654 7.492 -2.745 1.00 65.19 84 SER A O 1
ATOM 627 N N . GLN A 1 85 ? 14.957 6.860 -1.412 1.00 71.38 85 GLN A N 1
ATOM 628 C CA . GLN A 1 85 ? 13.863 6.934 -2.404 1.00 71.38 85 GLN A CA 1
ATOM 629 C C . GLN A 1 85 ? 13.958 5.909 -3.550 1.00 71.38 85 GLN A C 1
ATOM 631 O O . GLN A 1 85 ? 13.226 5.997 -4.535 1.00 71.38 85 GLN A O 1
ATOM 636 N N . GLN A 1 86 ? 14.840 4.916 -3.427 1.00 79.94 86 GLN A N 1
ATOM 637 C CA . GLN A 1 86 ? 15.070 3.905 -4.460 1.00 79.94 86 GLN A CA 1
ATOM 638 C C . GLN A 1 86 ? 14.001 2.808 -4.495 1.00 79.94 86 GLN A C 1
ATOM 640 O O . GLN A 1 86 ? 13.980 2.007 -5.428 1.00 79.94 86 GLN A O 1
ATOM 645 N N . TYR A 1 87 ? 13.110 2.768 -3.503 1.00 85.81 87 TYR A N 1
ATOM 646 C CA . TYR A 1 87 ? 12.116 1.715 -3.346 1.00 85.81 87 TYR A CA 1
ATOM 647 C C . TYR A 1 87 ? 10.740 2.297 -3.091 1.00 85.81 87 TYR A C 1
ATOM 649 O O . TYR A 1 87 ? 10.591 3.326 -2.424 1.00 85.81 87 TYR A O 1
ATOM 657 N N . GLY A 1 88 ? 9.731 1.587 -3.581 1.00 90.38 88 GLY A N 1
ATOM 658 C CA . GLY A 1 88 ? 8.342 1.919 -3.346 1.00 90.38 88 GLY A CA 1
ATOM 659 C C . GLY A 1 88 ? 7.466 0.720 -3.022 1.00 90.38 88 GLY A C 1
ATOM 660 O O . GLY A 1 88 ? 7.870 -0.440 -3.148 1.00 90.38 88 GLY A O 1
ATOM 661 N N . LEU A 1 89 ? 6.248 1.038 -2.593 1.00 93.88 89 LEU A N 1
ATOM 662 C CA . LEU A 1 89 ? 5.201 0.071 -2.293 1.00 93.88 89 LEU A CA 1
ATOM 663 C C . LEU A 1 89 ? 4.728 -0.594 -3.589 1.00 93.88 89 LEU A C 1
ATOM 665 O O . LEU A 1 89 ? 4.167 0.062 -4.471 1.00 93.88 89 LEU A O 1
ATOM 669 N N . SER A 1 90 ? 4.957 -1.896 -3.700 1.00 94.88 90 SER A N 1
ATOM 670 C CA . SER A 1 90 ? 4.752 -2.677 -4.914 1.00 94.88 90 SER A CA 1
ATOM 671 C C . SER A 1 90 ? 3.982 -3.949 -4.614 1.00 94.88 90 SER A C 1
ATOM 673 O O . SER A 1 90 ? 4.082 -4.531 -3.538 1.00 94.88 90 SER A O 1
ATOM 675 N N . ILE A 1 91 ? 3.266 -4.451 -5.608 1.00 94.69 91 ILE A N 1
ATOM 676 C CA . ILE A 1 91 ? 2.691 -5.792 -5.533 1.00 94.69 91 ILE A CA 1
ATOM 677 C C . ILE A 1 91 ? 3.767 -6.822 -5.868 1.00 94.69 91 ILE A C 1
ATOM 679 O O . ILE A 1 91 ? 4.486 -6.680 -6.862 1.00 94.69 91 ILE A O 1
ATOM 683 N N . LYS A 1 92 ? 3.866 -7.880 -5.063 1.00 93.00 92 LYS A N 1
ATOM 684 C CA . LYS A 1 92 ? 4.810 -8.971 -5.297 1.00 93.00 92 LYS A CA 1
ATOM 685 C C . LYS A 1 92 ? 4.443 -9.749 -6.555 1.00 93.00 92 LYS A C 1
ATOM 687 O O . LYS A 1 92 ? 3.299 -10.173 -6.726 1.00 93.00 92 LYS A O 1
ATOM 692 N N . ASP A 1 93 ? 5.437 -9.949 -7.420 1.00 91.81 93 ASP A N 1
ATOM 693 C CA . ASP A 1 93 ? 5.318 -10.720 -8.665 1.00 91.81 93 ASP A CA 1
ATOM 694 C C . ASP A 1 93 ? 4.143 -10.282 -9.559 1.00 91.81 93 ASP A C 1
ATOM 696 O O . ASP A 1 93 ? 3.629 -11.075 -10.345 1.00 91.81 93 ASP A O 1
ATOM 700 N N . ASN A 1 94 ? 3.699 -9.022 -9.433 1.00 90.19 94 ASN A N 1
ATOM 701 C CA . ASN A 1 94 ? 2.566 -8.464 -10.176 1.00 90.19 94 ASN A CA 1
ATOM 702 C C . ASN A 1 94 ? 1.267 -9.285 -10.020 1.00 90.19 94 ASN A C 1
ATOM 704 O O . ASN A 1 94 ? 0.414 -9.317 -10.910 1.00 90.19 94 ASN A O 1
ATOM 708 N N . LYS A 1 95 ? 1.117 -9.985 -8.889 1.00 90.38 95 LYS A N 1
ATOM 709 C CA . LYS A 1 95 ? -0.009 -10.882 -8.625 1.00 90.38 95 LYS A CA 1
ATOM 710 C C . LYS A 1 95 ? -1.281 -10.097 -8.302 1.00 90.38 95 LYS A C 1
ATOM 712 O O . LYS A 1 95 ? -1.301 -9.272 -7.404 1.00 90.38 95 LYS A O 1
ATOM 717 N N . TYR A 1 96 ? -2.382 -10.419 -8.970 1.00 88.06 96 TYR A N 1
ATOM 718 C CA . TYR A 1 96 ? -3.633 -9.651 -8.895 1.00 88.06 96 TYR A CA 1
ATOM 719 C C . TYR A 1 96 ? -4.794 -10.386 -8.201 1.00 88.06 96 TYR A C 1
ATOM 721 O O . TYR A 1 96 ? -5.958 -10.063 -8.420 1.00 88.06 96 TYR A O 1
ATOM 729 N N . SER A 1 97 ? -4.498 -11.392 -7.374 1.00 91.25 97 SER A N 1
ATOM 730 C CA . SER A 1 97 ? -5.506 -12.133 -6.605 1.00 91.25 97 SER A CA 1
ATOM 731 C C . SER A 1 97 ? -5.678 -11.571 -5.193 1.00 91.25 97 SER A C 1
ATOM 733 O O . SER A 1 97 ? -4.747 -10.991 -4.639 1.00 91.25 97 SER A O 1
ATOM 735 N N . ASN A 1 98 ? -6.818 -11.857 -4.559 1.00 91.81 98 ASN A N 1
ATOM 736 C CA . ASN A 1 98 ? -6.977 -11.685 -3.110 1.00 91.81 98 ASN A CA 1
ATOM 737 C C . ASN A 1 98 ? -5.821 -12.364 -2.357 1.00 91.81 98 ASN A C 1
ATOM 739 O O . ASN A 1 98 ? -5.401 -13.471 -2.713 1.00 91.81 98 ASN A O 1
ATOM 743 N N . GLY A 1 99 ? -5.280 -11.676 -1.353 1.00 91.31 99 GLY A N 1
ATOM 744 C CA . GLY A 1 99 ? -4.148 -12.147 -0.559 1.00 91.31 99 GLY A CA 1
ATOM 745 C C . GLY A 1 99 ? -2.795 -12.048 -1.263 1.00 91.31 99 GLY A C 1
ATOM 746 O O . GLY A 1 99 ? -1.819 -12.599 -0.755 1.00 91.31 99 GLY A O 1
ATOM 747 N N . ALA A 1 100 ? -2.708 -11.405 -2.434 1.00 93.19 100 ALA A N 1
ATOM 748 C CA . ALA A 1 100 ? -1.413 -11.100 -3.034 1.00 93.19 100 ALA A CA 1
ATOM 749 C C . ALA A 1 100 ? -0.616 -10.182 -2.105 1.00 93.19 100 ALA A C 1
ATOM 751 O O . ALA A 1 100 ? -1.149 -9.212 -1.579 1.00 93.19 100 ALA A O 1
ATOM 752 N N . GLU A 1 101 ? 0.650 -10.517 -1.895 1.00 93.94 101 GLU A N 1
ATOM 753 C CA . GLU A 1 101 ? 1.510 -9.813 -0.953 1.00 93.94 101 GLU A CA 1
ATOM 754 C C . GLU A 1 101 ? 1.915 -8.445 -1.506 1.00 93.94 101 GLU A C 1
ATOM 756 O O . GLU A 1 101 ? 2.266 -8.315 -2.685 1.00 93.94 101 GLU A O 1
ATOM 761 N N . VAL A 1 102 ? 1.879 -7.437 -0.641 1.00 94.81 102 VAL A N 1
ATOM 762 C CA . VAL A 1 102 ? 2.460 -6.127 -0.907 1.00 94.81 102 VAL A CA 1
ATOM 763 C C . VAL A 1 102 ? 3.842 -6.090 -0.267 1.00 94.81 102 VAL A C 1
ATOM 765 O O . VAL A 1 102 ? 4.057 -6.576 0.840 1.00 94.81 102 VAL A O 1
ATOM 768 N N . ILE A 1 103 ? 4.800 -5.569 -1.017 1.00 92.94 103 ILE A N 1
ATOM 769 C CA . ILE A 1 103 ? 6.213 -5.562 -0.671 1.00 92.94 103 ILE A CA 1
ATOM 770 C C . ILE A 1 103 ? 6.799 -4.182 -0.918 1.00 92.94 103 ILE A C 1
ATOM 772 O O . ILE A 1 103 ? 6.274 -3.377 -1.690 1.00 92.94 103 ILE A O 1
ATOM 776 N N . GLN A 1 104 ? 7.960 -3.954 -0.334 1.00 89.69 104 GLN A N 1
ATOM 777 C CA . GLN A 1 104 ? 8.879 -2.955 -0.829 1.00 89.69 104 GLN A CA 1
ATOM 778 C C . GLN A 1 104 ? 9.685 -3.541 -1.994 1.00 89.69 104 GLN A C 1
ATOM 780 O O . GLN A 1 104 ? 10.232 -4.644 -1.900 1.00 89.69 104 GLN A O 1
ATOM 785 N N . TRP A 1 105 ? 9.780 -2.794 -3.093 1.00 90.75 105 TRP A N 1
ATOM 786 C CA . TRP A 1 105 ? 10.607 -3.164 -4.240 1.00 90.75 105 TRP A CA 1
ATOM 787 C C . TRP A 1 105 ? 11.151 -1.935 -4.963 1.00 90.75 105 TRP A C 1
ATOM 789 O O . TRP A 1 105 ? 10.662 -0.827 -4.753 1.00 90.75 105 TRP A O 1
ATOM 799 N N . TRP A 1 106 ? 12.150 -2.140 -5.825 1.00 88.44 106 TRP A N 1
ATOM 800 C CA . TRP A 1 106 ? 12.762 -1.091 -6.641 1.00 88.44 106 TRP A CA 1
ATOM 801 C C . TRP A 1 106 ? 11.725 -0.187 -7.289 1.00 88.44 106 TRP A C 1
ATOM 803 O O . TRP A 1 106 ? 10.854 -0.654 -8.029 1.00 88.44 106 TRP A O 1
ATOM 813 N N . PHE A 1 107 ? 11.840 1.107 -7.012 1.00 88.12 107 PHE A N 1
ATOM 814 C CA . PHE A 1 107 ? 10.941 2.112 -7.536 1.00 88.12 107 PHE A CA 1
ATOM 815 C C . PHE A 1 107 ? 11.124 2.248 -9.047 1.00 88.12 107 PHE A C 1
ATOM 817 O O . PHE A 1 107 ? 12.230 2.442 -9.553 1.00 88.12 107 PHE A O 1
ATOM 824 N N . GLN A 1 108 ? 10.012 2.157 -9.764 1.00 88.25 108 GLN A N 1
ATOM 825 C CA . GLN A 1 108 ? 9.935 2.330 -11.203 1.00 88.25 108 GLN A CA 1
ATOM 826 C C . GLN A 1 108 ? 8.736 3.240 -11.492 1.00 88.25 108 GLN A C 1
ATOM 828 O O . GLN A 1 108 ? 7.597 2.800 -11.322 1.00 88.25 108 GLN A O 1
ATOM 833 N N . PRO A 1 109 ? 8.948 4.494 -11.931 1.00 77.06 109 PRO A N 1
ATOM 834 C CA . PRO A 1 109 ? 7.869 5.480 -12.051 1.00 77.06 109 PRO A CA 1
ATOM 835 C C . PRO A 1 109 ? 6.745 5.033 -12.998 1.00 77.06 109 PRO A C 1
ATOM 837 O O . PRO A 1 109 ? 5.579 5.375 -12.789 1.00 77.06 109 PRO A O 1
ATOM 840 N N . ASP A 1 110 ? 7.073 4.216 -14.000 1.00 86.75 110 ASP A N 1
ATOM 841 C CA . ASP A 1 110 ? 6.128 3.695 -14.990 1.00 86.75 110 ASP A CA 1
ATOM 842 C C . ASP A 1 110 ? 5.516 2.337 -14.644 1.00 86.75 110 ASP A C 1
ATOM 844 O O . ASP A 1 110 ? 4.656 1.849 -15.374 1.00 86.75 110 ASP A O 1
ATOM 848 N N . ASN A 1 111 ? 5.896 1.733 -13.515 1.00 92.38 111 ASN A N 1
ATOM 849 C CA . ASN A 1 111 ? 5.340 0.454 -13.096 1.00 92.38 111 ASN A CA 1
ATOM 850 C C . ASN A 1 111 ? 3.941 0.650 -12.482 1.00 92.38 111 ASN A C 1
ATOM 852 O O . ASN A 1 111 ? 3.822 1.194 -11.379 1.00 92.38 111 ASN A O 1
ATOM 856 N N . PRO A 1 112 ? 2.859 0.172 -13.126 1.00 94.81 112 PRO A N 1
ATOM 857 C CA . PRO A 1 112 ? 1.512 0.403 -12.623 1.00 94.81 112 PRO A CA 1
ATOM 858 C C . PRO A 1 112 ? 1.222 -0.374 -11.327 1.00 94.81 112 PRO A C 1
ATOM 860 O O . PRO A 1 112 ? 0.370 0.049 -10.550 1.00 94.81 112 PRO A O 1
ATOM 863 N N . PHE A 1 113 ? 1.973 -1.442 -11.025 1.00 95.56 113 PHE A N 1
ATOM 864 C CA . PHE A 1 113 ? 1.869 -2.184 -9.761 1.00 95.56 113 PHE A CA 1
ATOM 865 C C . PHE A 1 113 ? 2.411 -1.404 -8.552 1.00 95.56 113 PHE A C 1
ATOM 867 O O . PHE A 1 113 ? 2.226 -1.845 -7.418 1.00 95.56 113 PHE A O 1
ATOM 874 N N . GLN A 1 114 ? 3.027 -0.241 -8.784 1.00 95.75 114 GLN A N 1
ATOM 875 C CA . GLN A 1 114 ? 3.480 0.710 -7.763 1.00 95.75 114 GLN A CA 1
ATOM 876 C C . GLN A 1 114 ? 2.631 1.988 -7.711 1.00 95.75 114 GLN A C 1
ATOM 878 O O . GLN A 1 114 ? 2.937 2.901 -6.943 1.00 95.75 114 GLN A O 1
ATOM 883 N N . ARG A 1 115 ? 1.570 2.072 -8.525 1.00 95.81 115 ARG A N 1
ATOM 884 C CA . ARG A 1 115 ? 0.677 3.231 -8.592 1.00 95.81 115 ARG A CA 1
ATOM 885 C C . ARG A 1 115 ? -0.619 2.948 -7.849 1.00 95.81 115 ARG A C 1
ATOM 887 O O . ARG A 1 115 ? -1.323 1.975 -8.131 1.00 95.81 115 ARG A O 1
ATOM 894 N N . TRP A 1 116 ? -0.952 3.850 -6.940 1.00 96.44 116 TRP A N 1
ATOM 895 C CA . TRP A 1 116 ? -2.059 3.709 -6.010 1.00 96.44 116 TRP A CA 1
ATOM 896 C C . TRP A 1 116 ? -2.997 4.904 -6.151 1.00 96.44 116 TRP A C 1
ATOM 898 O O . TRP A 1 116 ? -2.617 6.049 -5.916 1.00 96.44 116 TRP A O 1
ATOM 908 N N . LYS A 1 117 ? -4.241 4.646 -6.548 1.00 96.19 117 LYS A N 1
ATOM 909 C CA . LYS A 1 117 ? -5.308 5.641 -6.545 1.00 96.19 117 LYS A CA 1
ATOM 910 C C . LYS A 1 117 ? -5.795 5.824 -5.114 1.00 96.19 117 LYS A C 1
ATOM 912 O O . LYS A 1 117 ? -6.288 4.871 -4.510 1.00 96.19 117 LYS A O 1
ATOM 917 N N . ARG A 1 118 ? -5.680 7.043 -4.593 1.00 95.31 118 ARG A N 1
ATOM 918 C CA . ARG A 1 118 ? -6.263 7.431 -3.308 1.00 95.31 118 ARG A CA 1
ATOM 919 C C . ARG A 1 118 ? -7.748 7.723 -3.497 1.00 95.31 118 ARG A C 1
ATOM 921 O O . ARG A 1 118 ? -8.117 8.602 -4.274 1.00 95.31 118 ARG A O 1
ATOM 928 N N . GLU A 1 119 ? -8.590 7.004 -2.773 1.00 95.00 119 GLU A N 1
ATOM 929 C CA . GLU A 1 119 ? -10.046 7.118 -2.824 1.00 95.00 119 GLU A CA 1
ATOM 930 C C . GLU A 1 119 ? -10.560 7.502 -1.433 1.00 95.00 119 GLU A C 1
ATOM 932 O O . GLU A 1 119 ? -10.242 6.845 -0.446 1.00 95.00 119 GLU A O 1
ATOM 937 N N . ASN A 1 120 ? -11.317 8.595 -1.330 1.00 93.31 120 ASN A N 1
ATOM 938 C CA . ASN A 1 120 ? -11.823 9.083 -0.045 1.00 93.31 120 ASN A CA 1
ATOM 939 C C . ASN A 1 120 ? -12.893 8.127 0.513 1.00 93.31 120 ASN A C 1
ATOM 941 O O . ASN A 1 120 ? -13.866 7.818 -0.174 1.00 93.31 120 ASN A O 1
ATOM 945 N N . ALA A 1 121 ? -12.719 7.684 1.759 1.00 91.56 121 ALA A N 1
ATOM 946 C CA . ALA A 1 121 ? -13.642 6.823 2.498 1.00 91.56 121 ALA A CA 1
ATOM 947 C C . ALA A 1 121 ? -14.415 7.570 3.611 1.00 91.56 121 ALA A C 1
ATOM 949 O O . ALA A 1 121 ? -15.173 6.944 4.351 1.00 91.56 121 ALA A O 1
ATOM 950 N N . GLY A 1 122 ? -14.257 8.895 3.699 1.00 90.31 122 GLY A N 1
ATOM 951 C CA . GLY A 1 122 ? -14.884 9.785 4.679 1.00 90.31 122 GLY A CA 1
ATOM 952 C C . GLY A 1 122 ? -13.942 10.169 5.823 1.00 90.31 122 GLY A C 1
ATOM 953 O O . GLY A 1 122 ? -13.029 9.428 6.157 1.00 90.31 122 GLY A O 1
ATOM 954 N N . SER A 1 123 ? -14.161 11.337 6.435 1.00 90.62 123 SER A N 1
ATOM 955 C CA . SER A 1 123 ? -13.490 11.759 7.682 1.00 90.62 123 SER A CA 1
ATOM 956 C C . SER A 1 123 ? -11.950 11.681 7.684 1.00 90.62 123 SER A C 1
ATOM 958 O O . SER A 1 123 ? -11.353 11.361 8.706 1.00 90.62 123 SER A O 1
ATOM 960 N N . GLY A 1 124 ? -11.298 11.962 6.549 1.00 90.38 124 GLY A N 1
ATOM 961 C CA . GLY A 1 124 ? -9.831 11.888 6.434 1.00 90.38 124 GLY A CA 1
ATOM 962 C C . GLY A 1 124 ? -9.272 10.464 6.311 1.00 90.38 124 GLY A C 1
ATOM 963 O O . GLY A 1 124 ? -8.063 10.272 6.396 1.00 90.38 124 GLY A O 1
ATOM 964 N N . VAL A 1 125 ? -10.145 9.481 6.094 1.00 92.81 125 VAL A N 1
ATOM 965 C CA . VAL A 1 125 ? -9.808 8.080 5.843 1.00 92.81 125 VAL A CA 1
ATOM 966 C C . VAL A 1 125 ? -9.851 7.811 4.341 1.00 92.81 125 VAL A C 1
ATOM 968 O O . VAL A 1 125 ? -10.718 8.316 3.623 1.00 92.81 125 VAL A O 1
ATOM 971 N N . TYR A 1 126 ? -8.936 6.980 3.857 1.00 94.50 126 TYR A N 1
ATOM 972 C CA . TYR A 1 126 ? -8.757 6.670 2.447 1.00 94.50 126 TYR A CA 1
ATOM 973 C C . TYR A 1 126 ? -8.657 5.167 2.200 1.00 94.50 126 TYR A C 1
ATOM 975 O O . TYR A 1 126 ? -8.224 4.394 3.053 1.00 94.50 126 TYR A O 1
ATOM 983 N N . LYS A 1 127 ? -9.020 4.764 0.987 1.00 95.75 127 LYS A N 1
ATOM 984 C CA . LYS A 1 127 ? -8.622 3.497 0.377 1.00 95.75 127 LYS A CA 1
ATOM 985 C C . LYS A 1 127 ? -7.533 3.761 -0.655 1.00 95.75 127 LYS A C 1
ATOM 987 O O . LYS A 1 127 ? -7.539 4.802 -1.315 1.00 95.75 127 LYS A O 1
ATOM 992 N N . PHE A 1 128 ? -6.640 2.796 -0.835 1.00 96.62 128 PHE A N 1
ATOM 993 C CA . PHE A 1 128 ? -5.604 2.849 -1.865 1.00 96.62 1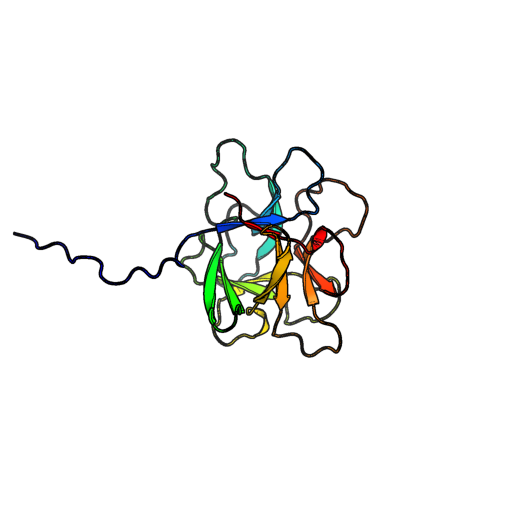28 PHE A CA 1
ATOM 994 C C . PHE A 1 128 ? -5.791 1.709 -2.851 1.00 96.62 128 PHE A C 1
ATOM 996 O O . PHE A 1 128 ? -5.446 0.566 -2.560 1.00 96.62 128 PHE A O 1
ATOM 1003 N N . ARG A 1 129 ? -6.342 2.012 -4.025 1.00 96.44 129 ARG A N 1
ATOM 1004 C CA . ARG A 1 129 ? -6.562 1.026 -5.085 1.00 96.44 129 ARG A CA 1
ATOM 1005 C C . ARG A 1 129 ? -5.355 0.947 -6.005 1.00 96.44 129 ARG A C 1
ATOM 1007 O O . ARG A 1 129 ? -4.900 1.969 -6.511 1.00 96.44 129 ARG A O 1
ATOM 1014 N N . ASN A 1 130 ? -4.865 -0.253 -6.281 1.00 96.62 130 ASN A N 1
ATOM 1015 C CA . ASN A 1 130 ? -3.745 -0.422 -7.199 1.00 96.62 130 ASN A CA 1
ATOM 1016 C C . ASN A 1 130 ? -4.182 -0.298 -8.670 1.00 96.62 130 ASN A C 1
ATOM 1018 O O . ASN A 1 130 ? -5.257 -0.771 -9.046 1.00 96.62 130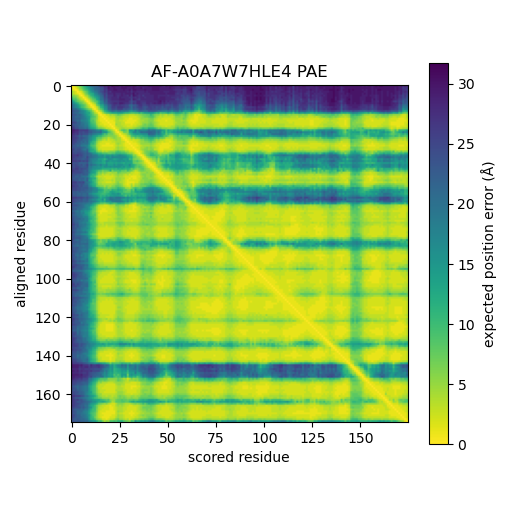 ASN A O 1
ATOM 1022 N N . LEU A 1 131 ? -3.347 0.325 -9.506 1.00 94.25 131 LEU A N 1
ATOM 1023 C CA . LEU A 1 131 ? -3.639 0.570 -10.924 1.00 94.25 131 LEU A CA 1
ATOM 1024 C C . LEU A 1 131 ? -3.027 -0.451 -11.895 1.00 94.25 131 LEU A C 1
ATOM 1026 O O . LEU A 1 131 ? -3.415 -0.471 -13.059 1.00 94.25 131 LEU A O 1
ATOM 1030 N N . GLY A 1 132 ? -2.113 -1.313 -11.448 1.00 89.94 132 GLY A N 1
ATOM 1031 C CA . GLY A 1 132 ? -1.571 -2.426 -12.243 1.00 89.94 132 GLY A CA 1
ATOM 1032 C C . GLY A 1 132 ? -2.549 -3.582 -12.425 1.00 89.94 132 GLY A C 1
ATOM 1033 O O . GLY A 1 132 ? -2.306 -4.499 -13.206 1.00 89.94 132 GLY A O 1
ATOM 1034 N N . ILE A 1 133 ? -3.675 -3.539 -11.720 1.00 88.25 133 ILE A N 1
ATOM 1035 C CA . ILE A 1 133 ? -4.674 -4.596 -11.719 1.00 88.25 133 ILE A CA 1
ATOM 1036 C C . ILE A 1 133 ? -5.643 -4.393 -12.878 1.00 88.25 133 ILE A C 1
ATOM 1038 O O . ILE A 1 133 ? -6.474 -3.491 -12.865 1.00 88.25 133 ILE A O 1
ATOM 1042 N N . THR A 1 134 ? -5.567 -5.287 -13.858 1.00 79.81 134 THR A N 1
ATOM 1043 C CA . THR A 1 134 ? -6.473 -5.341 -15.016 1.00 79.81 134 THR A CA 1
ATOM 1044 C C . THR A 1 134 ? -7.632 -6.323 -14.824 1.00 79.81 134 THR A C 1
ATOM 1046 O O . THR A 1 134 ? -8.400 -6.578 -15.750 1.00 79.81 134 THR A O 1
ATOM 1049 N N . SER A 1 135 ? -7.758 -6.902 -13.625 1.00 77.44 135 SER A N 1
ATOM 1050 C CA . SER A 1 135 ? -8.838 -7.828 -13.288 1.00 77.44 135 SER A CA 1
ATOM 1051 C C . SER A 1 135 ? -10.194 -7.112 -13.241 1.00 77.44 135 SER A C 1
ATOM 1053 O O . SER A 1 135 ? -10.262 -5.905 -13.015 1.00 77.44 135 SER A O 1
ATOM 1055 N N . ALA A 1 136 ? -11.290 -7.865 -13.385 1.00 81.00 136 ALA A N 1
ATOM 1056 C CA . ALA A 1 136 ? -12.643 -7.323 -13.223 1.00 81.00 136 ALA A CA 1
ATOM 1057 C C . ALA A 1 136 ? -12.906 -6.770 -11.809 1.00 81.00 136 ALA A C 1
ATOM 1059 O O . ALA A 1 136 ? -13.848 -6.001 -11.611 1.00 81.00 136 ALA A O 1
ATOM 1060 N N . LEU A 1 137 ? -12.100 -7.177 -10.823 1.00 86.00 137 LEU A N 1
ATOM 1061 C CA . LEU A 1 137 ? -12.211 -6.728 -9.445 1.00 86.00 137 LEU A CA 1
ATOM 1062 C C . LEU A 1 137 ? -11.172 -5.637 -9.146 1.00 86.00 137 LEU A C 1
ATOM 1064 O O . LEU A 1 137 ? -9.975 -5.861 -9.356 1.00 86.00 137 LEU A O 1
ATOM 1068 N N . PRO A 1 138 ? -11.599 -4.468 -8.637 1.00 91.50 138 PRO A N 1
ATOM 1069 C CA . PRO A 1 138 ? -10.672 -3.482 -8.102 1.00 91.50 138 PRO A CA 1
ATOM 1070 C C . PRO A 1 138 ? -10.016 -4.032 -6.831 1.00 91.50 138 PRO A C 1
ATOM 1072 O O . PRO A 1 138 ? -10.705 -4.575 -5.972 1.00 91.50 138 PRO A O 1
ATOM 1075 N N . MET A 1 139 ? -8.699 -3.868 -6.692 1.00 94.31 139 MET A N 1
ATOM 1076 C CA . MET A 1 139 ? -7.942 -4.397 -5.551 1.00 94.31 139 MET A CA 1
ATOM 1077 C C . MET A 1 139 ? -7.283 -3.270 -4.760 1.00 94.31 139 MET A C 1
ATOM 1079 O O . MET A 1 139 ? -6.605 -2.410 -5.330 1.00 94.31 139 MET A O 1
ATOM 1083 N N . CYS A 1 140 ? -7.491 -3.288 -3.451 1.00 95.19 140 CYS A N 1
ATOM 1084 C CA . CYS A 1 140 ? -7.087 -2.263 -2.507 1.00 95.19 140 CYS A CA 1
ATOM 1085 C C . CYS A 1 140 ? -6.005 -2.783 -1.571 1.00 95.19 140 CYS A C 1
ATOM 1087 O O . CYS A 1 140 ? -5.953 -3.975 -1.262 1.00 95.19 140 CYS A O 1
ATOM 1089 N N . LEU A 1 141 ? -5.169 -1.856 -1.113 1.00 95.62 141 LEU A N 1
ATOM 1090 C CA . LEU A 1 141 ? -4.242 -2.059 -0.013 1.00 95.62 141 LEU A CA 1
ATOM 1091 C C . LEU A 1 141 ? -5.032 -2.423 1.246 1.00 95.62 141 LEU A C 1
ATOM 1093 O O . LEU A 1 141 ? -5.890 -1.651 1.684 1.00 95.62 141 LEU A O 1
ATOM 1097 N N . ALA A 1 142 ? -4.743 -3.589 1.805 1.00 93.31 142 ALA A N 1
ATOM 1098 C CA . ALA A 1 142 ? -5.444 -4.135 2.951 1.00 93.31 142 ALA A CA 1
ATOM 1099 C C . ALA A 1 142 ? -4.462 -4.764 3.938 1.00 93.31 142 ALA A C 1
ATOM 1101 O O . ALA A 1 142 ? -3.379 -5.193 3.549 1.00 93.31 142 ALA A O 1
ATOM 1102 N N . VAL A 1 143 ? -4.862 -4.874 5.194 1.00 90.00 143 VAL A N 1
ATOM 1103 C CA . VAL A 1 143 ? -4.193 -5.730 6.178 1.00 90.00 143 VAL A CA 1
ATOM 1104 C C . VAL A 1 143 ? -4.855 -7.112 6.146 1.00 90.00 143 VAL A C 1
ATOM 1106 O O . VAL A 1 143 ? -6.075 -7.221 6.027 1.00 90.00 143 VAL A O 1
ATOM 1109 N N . ALA A 1 144 ? -4.062 -8.183 6.187 1.00 86.88 144 ALA A N 1
ATOM 1110 C CA . ALA A 1 144 ? -4.569 -9.554 6.228 1.00 86.88 144 ALA A CA 1
ATOM 1111 C C . ALA A 1 144 ? -5.372 -9.851 7.519 1.00 86.88 144 ALA A C 1
ATOM 1113 O O . ALA A 1 144 ? -5.443 -9.037 8.432 1.00 86.88 144 ALA A O 1
ATOM 1114 N N . GLY A 1 145 ? -6.015 -11.023 7.589 1.00 72.00 145 GLY A N 1
ATOM 1115 C CA . GLY A 1 145 ? -6.771 -11.438 8.784 1.00 72.00 145 GLY A CA 1
ATOM 1116 C C . GLY A 1 145 ? -8.197 -10.881 8.823 1.00 72.00 145 GLY A C 1
ATOM 1117 O O . GLY A 1 145 ? -8.570 -10.138 9.725 1.00 72.00 145 GLY A O 1
ATOM 1118 N N . ALA A 1 146 ? -9.004 -11.218 7.812 1.00 46.09 146 ALA A N 1
ATOM 1119 C CA . ALA A 1 146 ? -10.395 -10.785 7.706 1.00 46.09 146 ALA A CA 1
ATOM 1120 C C . ALA A 1 146 ? -11.225 -11.144 8.962 1.00 46.09 146 ALA A C 1
ATOM 1122 O O . ALA A 1 146 ? -11.689 -12.272 9.099 1.00 46.09 146 ALA A O 1
ATOM 1123 N N . GLY A 1 147 ? -11.491 -10.154 9.820 1.00 47.88 147 GLY A N 1
ATOM 1124 C CA . GLY A 1 147 ? -12.702 -10.117 10.645 1.00 47.88 147 GLY A CA 1
ATOM 1125 C C . GLY A 1 147 ? -12.669 -10.726 12.050 1.00 47.88 147 GLY A C 1
ATOM 1126 O O . GLY A 1 147 ? -13.749 -11.011 12.560 1.00 47.88 147 GLY A O 1
ATOM 1127 N N . ASP A 1 148 ? -11.520 -10.899 12.705 1.00 49.12 148 ASP A N 1
ATOM 1128 C CA . ASP A 1 148 ? -11.491 -11.352 14.110 1.00 49.12 148 ASP A CA 1
ATOM 1129 C C . ASP A 1 148 ? -11.436 -10.211 15.148 1.00 49.12 148 ASP A C 1
ATOM 1131 O O . ASP A 1 148 ? -11.719 -10.428 16.326 1.00 49.12 148 ASP A O 1
ATOM 1135 N N . GLY A 1 149 ? -11.159 -8.979 14.708 1.00 50.50 149 GLY A N 1
ATOM 1136 C CA . GLY A 1 149 ? -11.198 -7.782 15.550 1.00 50.50 149 GLY A CA 1
ATOM 1137 C C . GLY A 1 149 ? -10.036 -7.659 16.537 1.00 50.50 149 GLY A C 1
ATOM 1138 O O . GLY A 1 149 ? -10.133 -6.841 17.458 1.00 50.50 149 GLY A O 1
ATOM 1139 N N . LEU A 1 150 ? -8.961 -8.434 16.361 1.00 50.81 150 LEU A N 1
ATOM 1140 C CA . LEU A 1 150 ? -7.780 -8.390 17.218 1.00 50.81 150 LEU A CA 1
ATOM 1141 C C . LEU A 1 150 ? -6.675 -7.496 16.635 1.00 50.81 150 LEU A C 1
ATOM 1143 O O . LEU A 1 150 ? -6.546 -7.310 15.425 1.00 50.81 150 LEU A O 1
ATOM 1147 N N . ILE A 1 151 ? -5.887 -6.919 17.544 1.00 55.53 151 ILE A N 1
ATOM 1148 C CA . ILE A 1 151 ? -4.633 -6.232 17.234 1.00 55.53 151 ILE A CA 1
ATOM 1149 C C . ILE A 1 151 ? -3.611 -7.322 16.902 1.00 55.53 151 ILE A C 1
ATOM 1151 O O . ILE A 1 151 ? -3.181 -8.054 17.792 1.00 55.53 151 ILE A O 1
ATOM 1155 N N . GLU A 1 152 ? -3.226 -7.446 15.639 1.00 63.34 152 GLU A N 1
ATOM 1156 C CA . GLU A 1 152 ? -2.260 -8.455 15.201 1.00 63.34 152 GLU A CA 1
ATOM 1157 C C . GLU A 1 152 ? -1.013 -7.744 14.661 1.00 63.34 152 GLU A C 1
ATOM 1159 O O . GLU A 1 152 ? -0.956 -7.298 13.511 1.00 63.34 152 GLU A O 1
ATOM 1164 N N . HIS A 1 153 ? -0.004 -7.573 15.520 1.00 73.38 153 HIS A N 1
ATOM 1165 C CA . HIS A 1 153 ? 1.304 -7.079 15.082 1.00 73.38 153 HIS A CA 1
ATOM 1166 C C . HIS A 1 153 ? 1.886 -8.065 14.055 1.00 73.38 153 HIS A C 1
ATOM 1168 O O . HIS A 1 153 ? 1.694 -9.272 14.198 1.00 73.38 153 HIS A O 1
ATOM 1174 N N . ASN A 1 154 ? 2.635 -7.576 13.062 1.00 76.44 154 ASN A N 1
ATOM 1175 C CA . ASN A 1 154 ? 3.168 -8.356 11.930 1.00 76.44 154 ASN A CA 1
ATOM 1176 C C . ASN A 1 154 ? 2.122 -8.862 10.930 1.00 76.44 154 ASN A C 1
ATOM 1178 O O . ASN A 1 154 ? 2.472 -9.643 10.037 1.00 76.44 154 ASN A O 1
ATOM 1182 N N . ASP A 1 155 ? 0.863 -8.428 11.013 1.00 84.88 155 ASP A N 1
ATOM 1183 C CA . ASP A 1 155 ? -0.074 -8.758 9.949 1.00 84.88 155 ASP A CA 1
ATOM 1184 C C . ASP A 1 155 ? 0.434 -8.232 8.615 1.00 84.88 155 ASP A C 1
ATOM 1186 O O . ASP A 1 155 ? 0.838 -7.076 8.472 1.00 84.88 155 ASP A O 1
ATOM 1190 N N . ARG A 1 156 ? 0.396 -9.110 7.616 1.00 88.75 156 ARG A N 1
ATOM 1191 C CA . ARG A 1 156 ? 0.867 -8.784 6.275 1.00 88.75 156 ARG A CA 1
ATOM 1192 C C . ARG A 1 156 ? -0.064 -7.791 5.615 1.00 88.75 156 ARG A C 1
ATOM 1194 O O . ARG A 1 156 ? -1.285 -7.953 5.643 1.00 88.75 156 ARG A O 1
ATOM 1201 N N . VAL A 1 157 ? 0.531 -6.852 4.898 1.00 92.44 157 VAL A N 1
ATOM 1202 C CA . VAL A 1 157 ? -0.194 -5.997 3.973 1.00 92.44 157 VAL A CA 1
ATOM 1203 C C . VAL A 1 157 ? -0.334 -6.722 2.638 1.00 92.44 157 VAL A C 1
ATOM 1205 O O . VAL A 1 157 ? 0.611 -7.290 2.082 1.00 92.44 157 VAL A O 1
ATOM 1208 N N . ILE A 1 158 ? -1.560 -6.757 2.139 1.00 93.50 158 ILE A N 1
ATOM 1209 C CA . ILE A 1 158 ? -1.981 -7.545 0.988 1.00 93.50 158 ILE A CA 1
ATOM 1210 C C . ILE A 1 158 ? -2.846 -6.710 0.045 1.00 93.50 158 ILE A C 1
ATOM 1212 O O . ILE A 1 158 ? -3.322 -5.625 0.377 1.00 93.50 158 ILE A O 1
ATOM 1216 N N . LEU A 1 159 ? -3.096 -7.256 -1.140 1.00 93.88 159 LEU A N 1
ATOM 1217 C CA . LEU A 1 159 ? -4.220 -6.855 -1.967 1.00 93.88 159 LEU A CA 1
ATOM 1218 C C . LEU A 1 159 ? -5.479 -7.610 -1.569 1.00 93.88 159 LEU A C 1
ATOM 1220 O O . LEU A 1 159 ? -5.480 -8.841 -1.444 1.00 93.88 159 LEU A O 1
ATOM 1224 N N . TRP A 1 160 ? -6.580 -6.878 -1.503 1.00 93.75 160 TRP A N 1
ATOM 1225 C CA . TRP A 1 160 ? -7.903 -7.453 -1.333 1.00 93.75 160 TRP A CA 1
ATOM 1226 C C . TRP A 1 160 ? -8.950 -6.690 -2.140 1.00 93.75 160 TRP A C 1
ATOM 1228 O O . TRP A 1 160 ? -8.765 -5.518 -2.452 1.00 93.75 160 TRP A O 1
ATOM 1238 N N . ASP A 1 161 ? -10.050 -7.345 -2.489 1.00 92.88 161 ASP A N 1
ATOM 1239 C CA . ASP A 1 161 ? -11.160 -6.744 -3.233 1.00 92.88 161 ASP A CA 1
ATOM 1240 C C . ASP A 1 161 ? -11.647 -5.436 -2.578 1.00 92.88 161 ASP A C 1
ATOM 1242 O O . ASP A 1 161 ? -12.166 -5.449 -1.460 1.00 92.88 161 ASP A O 1
ATOM 1246 N N . CYS A 1 162 ? -11.519 -4.307 -3.285 1.00 90.69 162 CYS A N 1
ATOM 1247 C CA . CYS A 1 162 ? -11.898 -2.970 -2.814 1.00 90.69 162 CYS A CA 1
ATOM 1248 C C . CYS A 1 162 ? -13.385 -2.832 -2.476 1.00 90.69 162 CYS A C 1
ATOM 1250 O O . CYS A 1 162 ? -13.773 -1.868 -1.810 1.00 90.69 162 CYS A O 1
ATOM 1252 N N . ARG A 1 163 ? -14.240 -3.731 -2.983 1.00 87.69 163 ARG A N 1
ATOM 1253 C CA . ARG A 1 163 ? -15.684 -3.712 -2.711 1.00 87.69 163 ARG A CA 1
ATOM 1254 C C . ARG A 1 163 ? -15.993 -4.117 -1.274 1.00 87.69 163 ARG A C 1
ATOM 1256 O O . ARG A 1 163 ? -17.074 -3.797 -0.785 1.00 87.69 163 ARG A O 1
ATOM 1263 N N . ALA A 1 164 ? -15.059 -4.778 -0.590 1.00 80.38 164 ALA A N 1
ATOM 1264 C CA . ALA A 1 164 ? -15.162 -4.989 0.844 1.00 80.38 164 ALA A CA 1
ATOM 1265 C C . ALA A 1 164 ? -15.184 -3.635 1.572 1.00 80.38 164 ALA A C 1
ATOM 1267 O O . ALA A 1 164 ? -14.497 -2.686 1.202 1.00 80.38 164 ALA A O 1
ATOM 1268 N N . THR A 1 165 ? -15.999 -3.506 2.613 1.00 75.88 165 THR A N 1
ATOM 1269 C CA . THR A 1 165 ? -16.153 -2.248 3.372 1.00 75.88 165 THR A CA 1
ATOM 1270 C C . THR A 1 165 ? -15.443 -2.278 4.722 1.00 75.88 165 THR A C 1
ATOM 1272 O O . THR A 1 165 ? -15.667 -1.391 5.551 1.00 75.88 165 THR A O 1
ATOM 1275 N N . GLY A 1 166 ? -14.625 -3.308 4.946 1.00 83.81 166 GLY A N 1
ATOM 1276 C CA . GLY A 1 166 ? -13.935 -3.547 6.202 1.00 83.81 166 GLY A CA 1
ATOM 1277 C C . GLY A 1 166 ? -12.925 -2.453 6.541 1.00 83.81 166 GLY A C 1
ATOM 1278 O O . GLY A 1 166 ? -12.508 -1.653 5.695 1.00 83.81 166 GLY A O 1
ATOM 1279 N N . ALA A 1 167 ? -12.603 -2.373 7.829 1.00 87.81 167 ALA A N 1
ATOM 1280 C CA . ALA A 1 167 ? -11.640 -1.415 8.356 1.00 87.81 167 ALA A CA 1
ATOM 1281 C C . ALA A 1 167 ? -10.195 -1.751 7.940 1.00 87.81 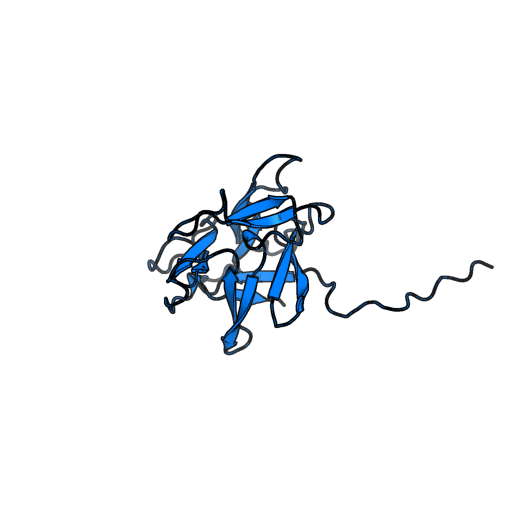167 ALA A C 1
ATOM 1283 O O . ALA A 1 167 ? -9.367 -0.856 7.839 1.00 87.81 167 ALA A O 1
ATOM 1284 N N . ASP A 1 168 ? -9.941 -3.008 7.570 1.00 88.12 168 ASP A N 1
ATOM 1285 C CA . ASP A 1 168 ? -8.681 -3.534 7.036 1.00 88.12 168 ASP A CA 1
ATOM 1286 C C . ASP A 1 168 ? -8.194 -2.826 5.766 1.00 88.12 168 ASP A C 1
ATOM 1288 O O . ASP A 1 168 ? -7.003 -2.848 5.474 1.00 88.12 168 ASP A O 1
ATOM 1292 N N . GLN A 1 169 ? -9.085 -2.162 5.028 1.00 92.38 169 GLN A N 1
ATOM 1293 C CA . GLN A 1 169 ? -8.765 -1.430 3.794 1.00 92.38 169 GLN A CA 1
ATOM 1294 C C . GLN A 1 169 ? -8.722 0.087 3.962 1.00 92.38 169 GLN A C 1
ATOM 1296 O O . GLN A 1 169 ? -8.567 0.818 2.980 1.00 92.38 169 GLN A O 1
ATOM 1301 N N . LYS A 1 170 ? -8.957 0.573 5.175 1.00 92.25 170 LYS A N 1
ATOM 1302 C CA . LYS A 1 170 ? -9.122 1.988 5.467 1.00 92.25 170 LYS A CA 1
ATOM 1303 C C . LYS A 1 170 ? -7.870 2.500 6.155 1.00 92.25 170 LYS A C 1
ATOM 1305 O O . LYS A 1 170 ? -7.425 1.931 7.144 1.00 92.25 170 LYS A O 1
ATOM 1310 N N . TRP A 1 171 ? -7.332 3.580 5.615 1.00 92.75 171 TRP A N 1
ATOM 1311 C CA . TRP A 1 171 ? -6.059 4.142 6.024 1.00 92.75 171 TRP A CA 1
ATOM 1312 C C . TRP A 1 171 ? -6.216 5.627 6.305 1.00 92.75 171 TRP A C 1
ATOM 1314 O O . TRP A 1 171 ? -6.805 6.350 5.500 1.00 92.75 171 TRP A O 1
ATOM 1324 N N . ARG A 1 172 ? -5.659 6.100 7.411 1.00 91.94 172 ARG A N 1
ATOM 1325 C CA . ARG A 1 172 ? -5.555 7.528 7.711 1.00 91.94 172 ARG A CA 1
ATOM 1326 C C . ARG A 1 172 ? -4.107 7.919 7.930 1.00 91.94 172 ARG A C 1
ATOM 1328 O O . ARG A 1 172 ? -3.283 7.108 8.339 1.00 91.94 172 ARG A O 1
ATOM 1335 N N . GLU A 1 173 ? -3.820 9.175 7.663 1.00 89.25 173 GLU A N 1
ATOM 1336 C CA . GLU A 1 173 ? -2.533 9.778 7.971 1.00 89.25 173 GLU A CA 1
ATOM 1337 C C . GLU A 1 173 ? -2.351 9.883 9.497 1.00 89.25 173 GLU A C 1
ATOM 1339 O O . GLU A 1 173 ? -3.301 10.181 10.234 1.00 89.25 173 GLU A O 1
ATOM 1344 N N . ALA A 1 174 ? -1.151 9.565 9.983 1.00 81.25 174 ALA A N 1
ATOM 1345 C CA . ALA A 1 174 ? -0.750 9.848 11.355 1.00 81.25 174 ALA A CA 1
ATOM 1346 C C . ALA A 1 174 ? -0.434 11.347 11.475 1.00 81.25 174 ALA A C 1
ATOM 1348 O O . ALA A 1 174 ? 0.410 11.848 10.736 1.00 81.25 174 ALA A O 1
ATOM 1349 N N . ASN A 1 175 ? -1.128 12.042 12.381 1.00 64.06 175 ASN A N 1
ATOM 1350 C CA . ASN A 1 175 ? -0.865 13.451 12.700 1.00 64.06 175 ASN A CA 1
ATOM 1351 C C . ASN A 1 175 ? 0.317 13.603 13.659 1.00 64.06 175 ASN A C 1
ATOM 1353 O O . ASN A 1 175 ? 0.465 12.718 14.533 1.00 64.06 175 ASN A O 1
#

InterPro domains:
  IPR035992 Ricin B-like lectins [SSF50370] (20-172)

Foldseek 3Di:
DDDDPDPDDDDVQFDWWWKFFQLPLDPFTWTFFFPDLAADPDPDKTFTATATCPPVNPSVAFGRIWRWDDPPPQKTFTATRRPPSQWTWFFPPLDQDAFGAIIIDGDDPPQQRRIWRWADPDDQKTWTWGRSHPDPFTWTFFFDDPDPSDDDHGGTTGIDGPPDPDSRRIMHIDD

=== Feature glossary ===
Feature key, reading from the visual/contextual features back to the raw sequence:

Rendered structure images. Structure images are PyMOL renders from six orthogonal camera directions. Cartoon representation draws helices as coils and strands as arrows; sticks shows the backbone as bonds; surface shows the solvent-excluded envelope. Rainbow coloring maps sequence position to hue (blue→red, N→C); chain coloring assigns a distinct color per polypeptide.

Contact-map, Ramachandran, and PAE plots. Three diagnostic plots accompany the record. The Cα contact map visualizes the tertiary structure as a 2D adjacency matrix (8 Å cutoff, sequence-local contacts suppressed). The Ramachandran plot shows the distribution of backbone (φ, ψ) torsions, with points in the α and β basins reflecting secondary structure content. The PAE plot shows AlphaFold's inter-residue confidence as a color matrix.

InterPro / GO / CATH / organism. The annotation block draws on four external resources. InterPro: which protein families and domains the sequence belongs to. GO: standardized terms for what the protein does, what process it 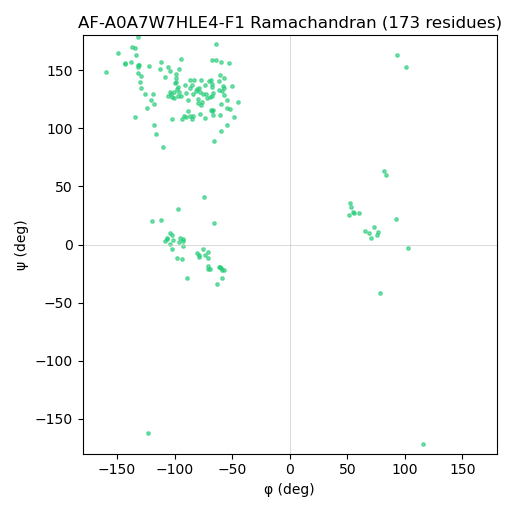participates in, and where in the cell it acts. CATH: which structural fold it has in the CATH hierarchy. Organism: the species of origin.

Nearest PDB structures. Structural nearest neighbors (via Foldseek easy-search vs the PDB). Reported per hit: target PDB id, E-value, and alignment TM-score. A TM-score above ~0.5 is the conventional threshold for 'same fold'.

Predicted aligned error. Predicted aligned error is AlphaFold's pairwise confidence. Unlike pLDDT (per-residue), PAE is per-residue-pair and captures whether two parts of the structure are correctly placed relative to each other. Units are ångströms of expected positional error.

Solvent-accessible surface area. SASA measures how much of the protein is reachable by solvent. It is computed by rolling a water-sized probe over the atomic surface and summing the exposed area (Å²). Per-residue SASA distinguishes core (buried, low SASA) from surface (exposed, high SASA) residues; total SASA is a whole-molecule size measure.

B-factor. Crystallographic B-factors measure how much each atom's electron density is smeared out, in Å². They rise in mobile loops and surface residues and fall in the buried interior. In AlphaFold models this column is repurposed to hold pLDDT instead.

pLDDT. For AlphaFold models, the B-factor field carries pLDDT — the model's own estimate of local accuracy on a 0–100 scale. Regions with pLDDT<50 should be treated as essentially unmodeled; they often correspond to intrinsically disordered segments.

Backbone torsions (φ/ψ). φ (phi) and ψ (psi) are the two rotatable backbone dihedrals per residue: φ is the C(i-1)–N–Cα–C torsion, ψ is the N–Cα–C–N(i+1) torsion, both in degrees on (−180°, 180°]. α-helical residues cluster near (−60°, −45°); β-strand residues near (−120°, +130°). A Ramachandran plot is simply a scatter of (φ, ψ) for every residue.

Radius of gyration, Cα contacts, bounding box. Radius of gyration (Rg) is the root-mean-square distance of Cα atoms from their centroid — a single number for overall size and compactness. A globular domain of N residues has Rg ≈ 2.2·N^0.38 Å; an extended or disordered chain has a much larger Rg. The Cα contact count is the number of residue pairs whose Cα atoms are within 8 Å and are more than four positions apart in sequence — a standard proxy for tertiary packing density. The bounding box is the smallest axis-aligned box enclosing all Cα atoms.

Secondary structure (3-state, P-SEA). Three-state secondary structure (P-SEA) collapses the eight DSSP classes into helix (a), strand (b), and coil (c). P-SEA assigns these from Cα geometry alone — distances and angles — without requiring backbone oxygens, so it works on any Cα trace.

Secondary structure (8-state, DSSP). Secondary structure is the local, repeating backbone conformation. DSSP classifies it into eight states by reading the hydrogen-bond network: three helix types (H, G, I), two β types (E, B), two non-regular types (T, S), and unstructured coil (-).

Foldseek 3Di. The Foldseek 3Di string encodes local tertiary geometry as a 20-letter alphabet — one character per residue — derived from the relative positions of nearby Cα atoms. Unlike the amino-acid sequence, 3Di is a direct function of the 3D structure, so two proteins with the same fold have similar 3Di strings even at low sequence identity.

mmCIF coordinates. Structure coordinates are given as an mmCIF _atom_site loop: one row per atom with element, residue name, chain id, sequence number, and x/y/z position in Å. Only the four main-chain atoms per residue are included here; side chains are omitted to keep the record compact.

Sequence. This is the polypeptide sequence — one letter per residue, N-terminus first. Length ranges from a few dozen residues for small domains to over a thousand for large multi-domain proteins.